Protein AF-A0A9D8EGR6-F1 (afdb_monomer)

Radius of gyration: 22.24 Å; Cα contacts (8 Å, |Δi|>4): 364; chains: 1; bounding box: 47×48×53 Å

Sequence (262 aa):
MNNLQNSYYIACINSAIDYIEGNISQPLKLESIARAAGLSPFHFHRIFSSFMNESLNNFVRRVRIEKVAMMLFTNPGYSITKIAYMNGFSSSQALAKQFRLFFNTTPGQYRKSKIGNRYSKNRSGVCIISSKKKKPFISDKKFMQKFGFEVADTIGQDYELLALSFDGTKPAFGKNVKKLQIESQDLTICYSVQCPYIPDCIEQISNYCKACGIPLQLIKINSCEEAKKLPCIFNNWAVFDKGKFVTHHLLNEGYLKKTLGL

Mean predicted aligned error: 9.57 Å

pLDDT: mean 88.26, std 9.27, range [46.0, 97.75]

Structure (mmCIF, N/CA/C/O backbone):
data_AF-A0A9D8EGR6-F1
#
_entry.id   AF-A0A9D8EGR6-F1
#
loop_
_atom_site.group_PDB
_atom_site.id
_atom_site.type_symbol
_atom_site.label_atom_id
_atom_site.label_alt_id
_atom_site.label_comp_id
_atom_site.label_asym_id
_atom_site.label_entity_id
_atom_site.label_seq_id
_atom_site.pdbx_PDB_ins_code
_atom_site.Cartn_x
_atom_site.Cartn_y
_atom_site.Cartn_z
_atom_site.occupancy
_atom_site.B_iso_or_equiv
_atom_site.auth_seq_id
_atom_site.auth_comp_id
_atom_site.auth_asym_id
_atom_site.auth_atom_id
_atom_site.pdbx_PDB_model_num
ATOM 1 N N . MET A 1 1 ? 11.259 20.672 12.277 1.00 50.69 1 MET A N 1
ATOM 2 C CA . MET A 1 1 ? 10.534 21.445 11.241 1.00 50.69 1 MET A CA 1
ATOM 3 C C . MET A 1 1 ? 9.129 21.701 11.758 1.00 50.69 1 MET A C 1
ATOM 5 O O . MET A 1 1 ? 8.516 20.748 12.220 1.00 50.69 1 MET A O 1
ATOM 9 N N . ASN A 1 2 ? 8.641 22.946 11.736 1.00 46.00 2 ASN A N 1
ATOM 10 C CA . ASN A 1 2 ? 7.273 23.267 12.176 1.00 46.00 2 ASN A CA 1
ATOM 11 C C . ASN A 1 2 ? 6.226 22.706 11.192 1.00 46.00 2 ASN A C 1
ATOM 13 O O . ASN A 1 2 ? 6.532 22.521 10.013 1.00 46.00 2 ASN A O 1
ATOM 17 N N . ASN A 1 3 ? 4.994 22.464 11.660 1.00 54.75 3 ASN A N 1
ATOM 18 C CA . ASN A 1 3 ? 3.934 21.775 10.898 1.00 54.75 3 ASN A CA 1
ATOM 19 C C . ASN A 1 3 ? 3.633 22.406 9.522 1.00 54.75 3 ASN A C 1
ATOM 21 O O . ASN A 1 3 ? 3.512 21.679 8.540 1.00 54.75 3 ASN A O 1
ATOM 25 N N . LEU A 1 4 ? 3.612 23.740 9.423 1.00 50.28 4 LEU A N 1
ATOM 26 C CA . LEU A 1 4 ? 3.407 24.479 8.162 1.00 50.28 4 LEU A CA 1
ATOM 27 C C . LEU A 1 4 ? 4.549 24.293 7.153 1.00 50.28 4 LEU A C 1
ATOM 29 O O . LEU A 1 4 ? 4.339 24.218 5.947 1.00 50.28 4 LEU A O 1
ATOM 33 N N . GLN A 1 5 ? 5.784 24.203 7.646 1.00 62.03 5 GLN A N 1
ATOM 34 C CA . GLN A 1 5 ? 6.945 23.977 6.791 1.00 62.03 5 GLN A CA 1
ATOM 35 C C . GLN A 1 5 ? 6.965 22.532 6.273 1.00 62.03 5 GLN A C 1
ATOM 37 O O . GLN A 1 5 ? 7.423 22.276 5.163 1.00 62.03 5 GLN A O 1
ATOM 42 N N . ASN A 1 6 ? 6.436 21.595 7.065 1.00 73.56 6 ASN A N 1
ATOM 43 C CA . ASN A 1 6 ? 6.301 20.198 6.676 1.00 73.56 6 ASN A CA 1
ATOM 44 C C . ASN A 1 6 ? 5.208 20.013 5.606 1.00 73.56 6 ASN A C 1
ATOM 46 O O . ASN A 1 6 ? 5.452 19.344 4.606 1.00 73.56 6 ASN A O 1
ATOM 50 N N . SER A 1 7 ? 4.048 20.670 5.743 1.00 77.75 7 SER A N 1
ATOM 51 C CA . SER A 1 7 ? 2.961 20.576 4.752 1.00 77.75 7 SER A CA 1
ATOM 52 C C . SER A 1 7 ? 3.348 21.137 3.377 1.00 77.75 7 SER A C 1
ATOM 54 O O . SER A 1 7 ? 3.051 20.507 2.362 1.00 77.75 7 SER A O 1
ATOM 56 N N . TYR A 1 8 ? 4.081 22.257 3.327 1.00 86.38 8 TYR A N 1
ATOM 57 C CA . TYR A 1 8 ? 4.604 22.809 2.071 1.00 86.38 8 TYR A CA 1
ATOM 58 C C . TYR A 1 8 ? 5.537 21.825 1.353 1.00 86.38 8 TYR A C 1
ATOM 60 O O . TYR A 1 8 ? 5.356 21.546 0.168 1.00 86.38 8 TYR A O 1
ATOM 68 N N . TYR A 1 9 ? 6.513 21.251 2.066 1.00 87.94 9 TYR A N 1
ATOM 69 C CA . TYR A 1 9 ? 7.440 20.307 1.444 1.00 87.94 9 TYR A CA 1
ATOM 70 C C . TYR A 1 9 ? 6.760 19.005 1.024 1.00 87.94 9 TYR A C 1
ATOM 72 O O . TYR A 1 9 ? 7.105 18.481 -0.031 1.00 87.94 9 TYR A O 1
ATOM 80 N N . ILE A 1 10 ? 5.761 18.523 1.769 1.00 85.44 10 ILE A N 1
ATOM 81 C CA . ILE A 1 10 ? 4.933 17.388 1.336 1.00 85.44 10 ILE A CA 1
ATOM 82 C C . ILE A 1 10 ? 4.271 17.697 -0.013 1.00 85.44 10 ILE A C 1
ATOM 84 O O . ILE A 1 10 ? 4.352 16.876 -0.924 1.00 85.44 10 ILE A O 1
ATOM 88 N N . ALA A 1 11 ? 3.681 18.885 -0.179 1.00 86.00 11 ALA A N 1
ATOM 89 C CA . ALA A 1 11 ? 3.073 19.282 -1.448 1.00 86.00 11 ALA A CA 1
ATOM 90 C C . ALA A 1 11 ? 4.102 19.339 -2.592 1.00 86.00 11 ALA A C 1
ATOM 92 O O . ALA A 1 11 ? 3.864 18.767 -3.653 1.00 86.00 11 ALA A O 1
ATOM 93 N N . CYS A 1 12 ? 5.274 19.944 -2.367 1.00 90.62 12 CYS A N 1
ATOM 94 C CA . CYS A 1 12 ? 6.358 19.974 -3.356 1.00 90.62 12 CYS A CA 1
ATOM 95 C C . CYS A 1 12 ? 6.821 18.568 -3.769 1.00 90.62 12 CYS A C 1
ATOM 97 O O . CYS A 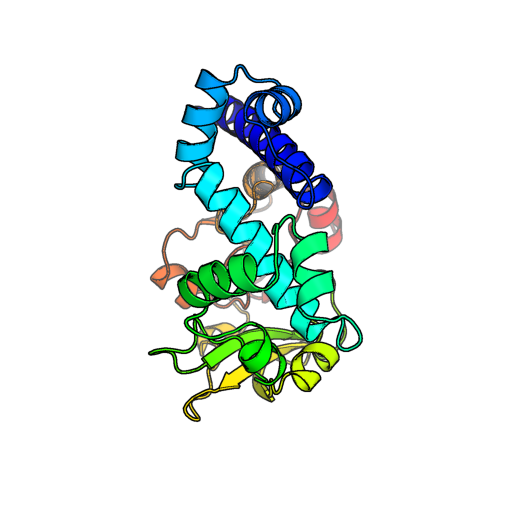1 12 ? 7.060 18.311 -4.950 1.00 90.62 12 CYS A O 1
ATOM 99 N N . ILE A 1 13 ? 6.963 17.656 -2.802 1.00 91.38 13 ILE A N 1
ATOM 100 C CA . ILE A 1 13 ? 7.366 16.269 -3.055 1.00 91.38 13 ILE A CA 1
ATOM 101 C C . ILE A 1 13 ? 6.284 15.519 -3.832 1.00 91.38 13 ILE A C 1
ATOM 103 O O . ILE A 1 13 ? 6.620 14.826 -4.790 1.00 91.38 13 ILE A O 1
ATOM 107 N N . ASN A 1 14 ? 5.007 15.701 -3.493 1.00 88.06 14 ASN A N 1
ATOM 108 C CA . ASN A 1 14 ? 3.904 15.094 -4.237 1.00 88.06 14 ASN A CA 1
ATOM 109 C C . ASN A 1 14 ? 3.891 15.564 -5.698 1.00 88.06 14 ASN A C 1
ATOM 111 O O . ASN A 1 14 ? 3.879 14.725 -6.592 1.00 88.06 14 ASN A O 1
ATOM 115 N N . SER A 1 15 ? 4.048 16.868 -5.959 1.00 91.50 15 SER A N 1
ATOM 116 C CA . SER A 1 15 ? 4.149 17.390 -7.331 1.00 91.50 15 SER A CA 1
ATOM 117 C C . SER A 1 15 ? 5.325 16.792 -8.113 1.00 91.50 15 SER A C 1
ATOM 119 O O . SER A 1 15 ? 5.221 16.527 -9.313 1.00 91.50 15 SER A O 1
ATOM 121 N N . ALA A 1 16 ? 6.459 16.550 -7.446 1.00 94.75 16 ALA A N 1
ATOM 122 C CA . ALA A 1 16 ? 7.596 15.870 -8.061 1.00 94.75 16 ALA A CA 1
ATOM 123 C C . ALA A 1 16 ? 7.279 14.407 -8.404 1.00 94.75 16 ALA A C 1
ATOM 125 O O . ALA A 1 16 ? 7.645 13.942 -9.485 1.00 94.75 16 ALA A O 1
ATOM 126 N N . ILE A 1 17 ? 6.615 13.686 -7.496 1.00 92.50 17 ILE A N 1
ATOM 127 C CA . ILE A 1 17 ? 6.198 12.293 -7.698 1.00 92.50 17 ILE A CA 1
ATOM 128 C C . ILE A 1 17 ? 5.211 12.206 -8.864 1.00 92.50 17 ILE A C 1
ATOM 130 O O . ILE A 1 17 ? 5.449 11.420 -9.780 1.00 92.50 17 ILE A O 1
ATOM 134 N N . ASP A 1 18 ? 4.192 13.065 -8.897 1.00 92.75 18 ASP A N 1
ATOM 135 C CA . ASP A 1 18 ? 3.203 13.120 -9.978 1.00 92.75 18 ASP A CA 1
ATOM 136 C C . ASP A 1 18 ? 3.878 13.345 -11.338 1.00 92.75 18 ASP A C 1
ATOM 138 O O . ASP A 1 18 ? 3.604 12.645 -12.320 1.00 92.75 18 ASP A O 1
ATOM 142 N N . TYR A 1 19 ? 4.839 14.274 -11.392 1.00 95.50 19 TYR A N 1
ATOM 143 C CA . TYR A 1 19 ? 5.623 14.516 -12.598 1.00 95.50 19 TYR A CA 1
ATOM 144 C C . TYR A 1 19 ? 6.430 13.280 -13.019 1.00 95.50 19 TYR A C 1
ATOM 146 O O . TYR A 1 19 ? 6.437 12.918 -14.198 1.00 95.50 19 TYR A O 1
ATOM 154 N N . ILE A 1 20 ? 7.106 12.613 -12.078 1.00 95.06 20 ILE A N 1
ATOM 155 C CA . ILE A 1 20 ? 7.885 11.396 -12.346 1.00 95.06 20 ILE A CA 1
ATOM 156 C C . ILE A 1 20 ? 6.982 10.281 -12.882 1.00 95.06 20 ILE A C 1
ATOM 158 O O . ILE A 1 20 ? 7.326 9.643 -13.878 1.00 95.06 20 ILE A O 1
ATOM 162 N N . GLU A 1 21 ? 5.836 10.039 -12.250 1.00 90.56 21 GLU A N 1
ATOM 163 C CA . GLU A 1 21 ? 4.922 8.961 -12.625 1.00 90.56 21 GLU A CA 1
ATOM 164 C C . GLU A 1 21 ? 4.272 9.189 -13.992 1.00 90.56 21 GLU A C 1
ATOM 166 O O . GLU A 1 21 ? 4.153 8.235 -14.777 1.00 90.56 21 GLU A O 1
ATOM 171 N N . GLY A 1 22 ? 3.917 10.443 -14.294 1.00 92.88 22 GLY A N 1
ATOM 172 C CA . GLY A 1 22 ? 3.380 10.867 -15.587 1.00 92.88 22 GLY A CA 1
ATOM 173 C C . GLY A 1 22 ? 4.403 10.814 -16.726 1.00 92.88 22 GLY A C 1
ATOM 174 O O . GLY A 1 22 ? 4.029 10.607 -17.877 1.00 92.88 22 GLY A O 1
ATOM 175 N N . ASN A 1 23 ? 5.700 10.923 -16.416 1.00 95.19 23 ASN A N 1
ATOM 176 C CA . ASN A 1 23 ? 6.790 10.961 -17.402 1.00 95.19 23 ASN A CA 1
ATOM 177 C C . ASN A 1 23 ? 7.735 9.749 -17.311 1.00 95.19 23 ASN A C 1
ATOM 179 O O . ASN A 1 23 ? 8.855 9.777 -17.822 1.00 95.19 23 ASN A O 1
ATOM 183 N N . ILE A 1 24 ? 7.295 8.659 -16.676 1.00 92.81 24 ILE A N 1
ATOM 184 C CA . ILE A 1 24 ? 8.161 7.537 -16.280 1.00 92.81 24 ILE A CA 1
ATOM 185 C C . ILE A 1 24 ? 8.878 6.852 -17.456 1.00 92.81 24 ILE A C 1
ATOM 187 O O . ILE A 1 24 ? 9.975 6.306 -17.282 1.00 92.81 24 ILE A O 1
ATOM 191 N N . SER A 1 25 ? 8.273 6.891 -18.649 1.00 93.44 25 SER A N 1
ATOM 192 C CA . SER A 1 25 ? 8.808 6.302 -19.880 1.00 93.44 25 SER A CA 1
ATOM 193 C C . SER A 1 25 ? 9.911 7.140 -20.527 1.00 93.44 25 SER A C 1
ATOM 195 O O . SER A 1 25 ? 10.624 6.637 -21.391 1.00 93.44 25 SER A O 1
ATOM 197 N N . GLN A 1 26 ? 10.053 8.405 -20.131 1.00 93.44 26 GLN A N 1
ATOM 198 C CA . GLN A 1 26 ? 10.967 9.364 -20.742 1.00 93.44 26 GLN A CA 1
ATOM 199 C C . GLN A 1 26 ? 12.233 9.555 -19.893 1.00 93.44 26 GLN A C 1
ATOM 201 O O . GLN A 1 26 ? 12.255 9.213 -18.706 1.00 93.44 26 GLN A O 1
ATOM 206 N N . PRO A 1 27 ? 13.325 10.092 -20.465 1.00 92.00 27 PRO A N 1
ATOM 207 C CA . PRO A 1 27 ? 14.462 10.562 -19.682 1.00 92.00 27 PRO A CA 1
ATOM 208 C C . PRO A 1 27 ? 14.031 11.651 -18.688 1.00 92.00 27 PRO A C 1
ATOM 210 O O . PRO A 1 27 ? 13.516 12.697 -19.076 1.00 92.00 27 PRO A O 1
ATOM 213 N N . LEU A 1 28 ? 14.263 11.407 -17.399 1.00 93.50 28 LEU A N 1
ATOM 214 C CA . LEU A 1 28 ? 13.879 12.298 -16.308 1.00 93.50 28 LEU A CA 1
ATOM 215 C C . LEU A 1 28 ? 15.101 13.095 -15.834 1.00 93.50 28 LEU A C 1
ATOM 217 O O . LEU A 1 28 ? 16.011 12.533 -15.227 1.00 93.50 28 LEU A O 1
ATOM 221 N N . LYS A 1 29 ? 15.129 14.398 -16.135 1.00 94.81 29 LYS A N 1
ATOM 222 C CA . LYS A 1 29 ? 16.194 15.321 -15.708 1.00 94.81 29 LYS A CA 1
ATOM 223 C C . LYS A 1 29 ? 15.855 15.964 -14.361 1.00 94.81 29 LYS A C 1
ATOM 225 O O . LYS A 1 29 ? 14.690 16.276 -14.109 1.00 94.81 29 LYS A O 1
ATOM 230 N N . LEU A 1 30 ? 16.869 16.199 -13.524 1.00 94.81 30 LEU A N 1
ATOM 231 C CA . LEU A 1 30 ? 16.705 16.790 -12.190 1.00 94.81 30 LEU A CA 1
ATOM 232 C C . LEU A 1 30 ? 16.018 18.159 -12.261 1.00 94.81 30 LEU A C 1
ATOM 234 O O . LEU A 1 30 ? 15.140 18.448 -11.455 1.00 94.81 30 LEU A O 1
ATOM 238 N N . GLU A 1 31 ? 16.381 18.976 -13.246 1.00 96.50 31 GLU A N 1
ATOM 239 C CA . GLU A 1 31 ? 15.871 20.334 -13.426 1.00 96.50 31 GLU A CA 1
ATOM 240 C C . GLU A 1 31 ? 14.370 20.341 -13.711 1.00 96.50 31 GLU A C 1
ATOM 242 O O . GLU A 1 31 ? 13.643 21.175 -13.175 1.00 96.50 31 GLU A O 1
ATOM 247 N N . SER A 1 32 ? 13.891 19.396 -14.525 1.00 96.25 32 SER A N 1
ATOM 248 C CA . SER A 1 32 ? 12.468 19.282 -14.850 1.00 96.25 32 SER A CA 1
ATOM 249 C C . SER A 1 32 ? 11.646 18.860 -13.634 1.00 96.25 32 SER A C 1
ATOM 251 O O . SER A 1 32 ? 10.582 19.422 -13.390 1.00 96.25 32 SER A O 1
ATOM 253 N N . ILE A 1 33 ? 12.160 17.912 -12.845 1.00 96.94 33 ILE A N 1
ATOM 254 C CA . ILE A 1 33 ? 11.480 17.434 -11.635 1.00 96.94 33 ILE A CA 1
ATOM 255 C C . ILE A 1 33 ? 11.468 18.532 -10.564 1.00 96.94 33 ILE A C 1
ATOM 257 O O . ILE A 1 33 ? 10.430 18.806 -9.971 1.00 96.94 33 ILE A O 1
ATOM 261 N N . ALA A 1 34 ? 12.600 19.205 -10.349 1.00 97.12 34 ALA A N 1
ATOM 262 C CA . ALA A 1 34 ? 12.700 20.301 -9.390 1.00 97.12 34 ALA A CA 1
ATOM 263 C C . ALA A 1 34 ? 11.767 21.465 -9.763 1.00 97.12 34 ALA A C 1
ATOM 265 O O . ALA A 1 34 ? 11.087 22.014 -8.897 1.00 97.12 34 ALA A O 1
ATOM 266 N N . ARG A 1 35 ? 11.657 21.781 -11.061 1.00 97.19 35 ARG A N 1
ATOM 267 C CA . ARG A 1 35 ? 10.701 22.772 -11.569 1.00 97.19 35 ARG A CA 1
ATOM 268 C C . ARG A 1 35 ? 9.255 22.372 -11.284 1.00 97.19 35 ARG A C 1
ATOM 270 O O . ARG A 1 35 ? 8.495 23.220 -10.835 1.00 97.19 35 ARG A O 1
ATOM 277 N N . ALA A 1 36 ? 8.887 21.108 -11.500 1.00 95.44 36 ALA A N 1
ATOM 278 C CA . ALA A 1 36 ? 7.553 20.608 -11.158 1.00 95.44 36 ALA A CA 1
ATOM 279 C C . ALA A 1 36 ? 7.265 20.698 -9.646 1.00 95.44 36 ALA A C 1
ATOM 281 O O . ALA A 1 36 ? 6.138 20.971 -9.247 1.00 95.44 36 ALA A O 1
ATOM 282 N N . ALA A 1 37 ? 8.295 20.540 -8.811 1.00 94.25 37 ALA A N 1
ATOM 283 C CA . ALA A 1 37 ? 8.213 20.714 -7.361 1.00 94.25 37 ALA A CA 1
ATOM 284 C C . ALA A 1 37 ? 8.179 22.187 -6.902 1.00 94.25 37 ALA A C 1
ATOM 286 O O . ALA A 1 37 ? 7.973 22.445 -5.718 1.00 94.25 37 ALA A O 1
ATOM 287 N N . GLY A 1 38 ? 8.434 23.150 -7.797 1.00 95.75 38 GLY A N 1
ATOM 288 C CA . GLY A 1 38 ? 8.574 24.569 -7.454 1.00 95.75 38 GLY A CA 1
ATOM 289 C C . GLY A 1 38 ? 9.853 24.906 -6.676 1.00 95.75 38 GLY A C 1
ATOM 290 O O . GLY A 1 38 ? 9.883 25.902 -5.958 1.00 95.75 38 GLY A O 1
ATOM 291 N N . LEU A 1 39 ? 10.905 24.086 -6.786 1.00 95.12 39 LEU A N 1
ATOM 292 C CA . LEU A 1 39 ? 12.149 24.221 -6.019 1.00 95.12 39 LEU A CA 1
ATOM 293 C C . LEU A 1 39 ? 13.376 24.333 -6.936 1.00 95.12 39 LEU A C 1
ATOM 295 O O . LEU A 1 39 ? 13.387 23.855 -8.070 1.00 95.12 39 LEU A O 1
ATOM 299 N N . SER A 1 40 ? 14.461 24.925 -6.426 1.00 97.44 40 SER A N 1
ATOM 300 C CA . SER A 1 40 ? 15.754 24.874 -7.118 1.00 97.44 40 SER A CA 1
ATOM 301 C C . SER A 1 40 ? 16.314 23.438 -7.121 1.00 97.44 40 SER A C 1
ATOM 303 O O . SER A 1 40 ? 16.069 22.695 -6.165 1.00 97.44 40 SER A O 1
ATOM 305 N N . PRO A 1 41 ? 17.100 23.023 -8.136 1.00 96.56 41 PRO A N 1
ATOM 306 C CA . PRO A 1 41 ? 17.602 21.647 -8.246 1.00 96.56 41 PRO A CA 1
ATOM 307 C C . PRO A 1 41 ? 18.350 21.143 -7.004 1.00 96.56 41 PRO A C 1
ATOM 309 O O . PRO A 1 41 ? 18.091 20.038 -6.526 1.00 96.56 41 PRO A O 1
ATOM 312 N N . PHE A 1 42 ? 19.237 21.970 -6.442 1.00 94.75 42 PHE A N 1
ATOM 313 C CA . PHE A 1 42 ? 20.015 21.624 -5.249 1.00 94.75 42 PHE A CA 1
ATOM 314 C C . PHE A 1 42 ? 19.138 21.478 -4.003 1.00 94.75 42 PHE A C 1
ATOM 316 O O . PHE A 1 42 ? 19.292 20.519 -3.242 1.00 94.75 42 PHE A O 1
ATOM 323 N N . HIS A 1 43 ? 18.198 22.407 -3.797 1.00 94.50 43 HIS A N 1
ATOM 324 C CA . HIS A 1 43 ? 17.299 22.348 -2.645 1.00 94.50 43 HIS A CA 1
ATOM 325 C C . HIS A 1 43 ? 16.342 21.164 -2.757 1.00 94.50 43 HIS A C 1
ATOM 327 O O . HIS A 1 43 ? 16.199 20.409 -1.798 1.00 94.50 43 HIS A O 1
ATOM 333 N N . PHE A 1 44 ? 15.774 20.938 -3.944 1.00 96.44 44 PHE A N 1
ATOM 334 C CA . PHE A 1 44 ? 14.939 19.776 -4.229 1.00 96.44 44 PHE A CA 1
ATOM 335 C C . PHE A 1 44 ? 15.671 18.468 -3.926 1.00 96.44 44 PHE A C 1
ATOM 337 O O . PHE A 1 44 ? 15.142 17.642 -3.193 1.00 96.44 44 PHE A O 1
ATOM 344 N N . HIS A 1 45 ? 16.900 18.291 -4.418 1.00 92.94 45 HIS A N 1
ATOM 345 C CA . HIS A 1 45 ? 17.662 17.061 -4.194 1.00 92.94 45 HIS A CA 1
ATOM 346 C C . HIS A 1 45 ? 17.840 16.742 -2.698 1.00 92.94 45 HIS A C 1
ATOM 348 O O . HIS A 1 45 ? 17.671 15.593 -2.275 1.00 92.94 45 HIS A O 1
ATOM 354 N N . ARG A 1 46 ? 18.151 17.764 -1.888 1.00 91.25 46 ARG A N 1
ATOM 355 C CA . ARG A 1 46 ? 18.311 17.628 -0.433 1.00 91.25 46 ARG A CA 1
ATOM 356 C C . ARG A 1 46 ? 16.992 17.275 0.253 1.00 91.25 46 ARG A C 1
ATOM 358 O O . ARG A 1 46 ? 16.957 16.331 1.038 1.00 91.25 46 ARG A O 1
ATOM 365 N N . ILE A 1 47 ? 15.923 18.014 -0.048 1.00 92.38 47 ILE A N 1
ATOM 366 C CA . ILE A 1 47 ? 14.604 17.787 0.555 1.00 92.38 47 ILE A CA 1
ATOM 367 C C . ILE A 1 47 ? 14.060 16.416 0.144 1.00 92.38 47 ILE A C 1
ATOM 369 O O . ILE A 1 47 ? 13.676 15.636 1.007 1.00 92.38 47 ILE A O 1
ATOM 373 N N . PHE A 1 48 ? 14.117 16.067 -1.140 1.00 92.44 48 PHE A N 1
ATOM 374 C CA . PHE A 1 48 ? 13.637 14.782 -1.643 1.00 92.44 48 PHE A CA 1
ATOM 375 C C . PHE A 1 48 ? 14.329 13.605 -0.960 1.00 92.44 48 PHE A C 1
ATOM 377 O O . PHE A 1 48 ? 13.655 12.706 -0.470 1.00 92.44 48 PHE A O 1
ATOM 384 N N . SER A 1 49 ? 15.661 13.632 -0.857 1.00 90.75 49 SER A N 1
ATOM 385 C CA . SER A 1 49 ? 16.404 12.537 -0.222 1.00 90.75 49 SER A CA 1
ATOM 386 C C . SER A 1 49 ? 16.082 12.406 1.270 1.00 90.75 49 SER A C 1
ATOM 388 O O . SER A 1 49 ? 15.990 11.294 1.782 1.00 90.75 49 SER A O 1
ATOM 390 N N . SER A 1 50 ? 15.860 13.533 1.954 1.00 86.69 50 SER A N 1
ATOM 391 C CA . SER A 1 50 ? 15.442 13.567 3.359 1.00 86.69 50 SER A CA 1
ATOM 392 C C . SER A 1 50 ? 14.036 12.992 3.566 1.00 86.69 50 SER A C 1
ATOM 394 O O . SER A 1 50 ? 13.812 12.286 4.542 1.00 86.69 50 SER A O 1
ATOM 396 N N . PHE A 1 51 ? 13.090 13.302 2.675 1.00 84.38 51 PHE A N 1
ATOM 397 C CA . PHE A 1 51 ? 11.703 12.829 2.764 1.00 84.38 51 PHE A CA 1
ATOM 398 C C . PHE A 1 51 ? 11.546 11.368 2.334 1.00 84.38 51 PHE A C 1
ATOM 400 O O . PHE A 1 51 ? 10.839 10.607 2.987 1.00 84.38 51 PHE A O 1
ATOM 407 N N . MET A 1 52 ? 12.211 10.966 1.250 1.00 84.69 52 MET A N 1
ATOM 408 C CA . MET A 1 52 ? 12.062 9.627 0.672 1.00 84.69 52 MET A CA 1
ATOM 409 C C . MET A 1 52 ? 13.015 8.597 1.274 1.00 84.69 52 MET A C 1
ATOM 411 O O . MET A 1 52 ? 12.861 7.403 1.024 1.00 84.69 52 MET A O 1
ATOM 415 N N . ASN A 1 53 ? 14.008 9.047 2.047 1.00 87.50 53 ASN A N 1
ATOM 416 C CA . ASN A 1 53 ? 15.091 8.217 2.569 1.00 87.50 53 ASN A CA 1
ATOM 417 C C . ASN A 1 53 ? 15.821 7.412 1.466 1.00 87.50 53 ASN A C 1
ATOM 419 O O . ASN A 1 53 ? 16.366 6.334 1.698 1.00 87.50 53 ASN A O 1
ATOM 423 N N . GLU A 1 54 ? 15.815 7.933 0.237 1.00 90.69 54 GLU A N 1
ATOM 424 C CA . GLU A 1 54 ? 16.536 7.405 -0.917 1.00 90.69 54 GLU A CA 1
ATOM 425 C C . GLU A 1 54 ? 16.838 8.528 -1.918 1.00 90.69 54 GLU A C 1
ATOM 427 O O . GLU A 1 54 ? 16.166 9.558 -1.947 1.00 90.69 54 GLU A O 1
ATOM 432 N N . SER A 1 55 ? 17.849 8.334 -2.770 1.00 93.75 55 SER A N 1
ATOM 433 C CA . SER A 1 55 ? 18.144 9.300 -3.831 1.00 93.75 55 SER A CA 1
ATOM 434 C C . SER A 1 55 ? 17.060 9.295 -4.911 1.00 93.75 55 SER A C 1
ATOM 436 O O . SER A 1 55 ? 16.466 8.258 -5.214 1.00 93.75 55 SER A O 1
ATOM 438 N N . LEU A 1 56 ? 16.876 10.434 -5.583 1.00 93.44 56 LEU A N 1
ATOM 439 C CA . LEU A 1 56 ? 15.934 10.578 -6.699 1.00 93.44 56 LEU A CA 1
ATOM 440 C C . LEU A 1 56 ? 16.123 9.505 -7.784 1.00 93.44 56 LEU A C 1
ATOM 442 O O . LEU A 1 56 ? 15.164 8.909 -8.268 1.00 93.44 56 LEU A O 1
ATOM 446 N N . ASN A 1 57 ? 17.375 9.209 -8.141 1.00 93.12 57 ASN A N 1
ATOM 447 C CA . ASN A 1 57 ? 17.690 8.197 -9.149 1.00 93.12 57 ASN A CA 1
ATOM 448 C C . ASN A 1 57 ? 17.325 6.775 -8.699 1.00 93.12 57 ASN A C 1
ATOM 450 O O . ASN A 1 57 ? 16.983 5.942 -9.543 1.00 93.12 57 ASN A O 1
ATOM 454 N N . ASN A 1 58 ? 17.434 6.473 -7.401 1.00 92.50 58 ASN A N 1
ATOM 455 C CA . ASN A 1 58 ? 16.997 5.192 -6.846 1.00 92.50 58 ASN A CA 1
ATOM 456 C C . ASN A 1 58 ? 15.468 5.105 -6.837 1.00 92.50 58 ASN A C 1
ATOM 458 O O . ASN A 1 58 ? 14.939 4.108 -7.328 1.00 92.50 58 ASN A O 1
ATOM 462 N N . PHE A 1 59 ? 14.786 6.178 -6.423 1.00 93.25 59 PHE A N 1
ATOM 463 C CA . PHE A 1 59 ? 13.327 6.282 -6.454 1.00 93.25 59 PHE A CA 1
ATOM 464 C C . PHE A 1 59 ? 12.773 6.032 -7.864 1.00 93.25 59 PHE A C 1
ATOM 466 O O . PHE A 1 59 ? 11.965 5.129 -8.064 1.00 93.25 59 PHE A O 1
ATOM 473 N N . VAL A 1 60 ? 13.272 6.750 -8.879 1.00 94.69 60 VAL A N 1
ATOM 474 C CA . VAL A 1 60 ? 12.832 6.581 -10.278 1.00 94.69 60 VAL A CA 1
ATOM 475 C C . VAL A 1 60 ? 13.059 5.149 -10.770 1.00 94.69 60 VAL A C 1
ATOM 477 O O . VAL A 1 60 ? 12.183 4.559 -11.407 1.00 94.69 60 VAL A O 1
ATOM 480 N N . ARG A 1 61 ? 14.224 4.556 -10.469 1.00 93.50 61 ARG A N 1
ATOM 481 C CA . ARG A 1 61 ? 14.515 3.156 -10.824 1.00 93.50 61 ARG A CA 1
ATOM 482 C C . ARG A 1 61 ? 13.549 2.187 -10.147 1.00 93.50 61 ARG A C 1
ATOM 484 O O . ARG A 1 61 ? 13.078 1.261 -10.806 1.00 93.50 61 ARG A O 1
ATOM 491 N N . ARG A 1 62 ? 13.247 2.404 -8.867 1.00 93.06 62 ARG A N 1
ATOM 492 C CA . ARG A 1 62 ? 12.309 1.590 -8.094 1.00 93.06 62 ARG A CA 1
ATOM 493 C C . ARG A 1 62 ? 10.897 1.673 -8.674 1.00 93.06 62 ARG A C 1
ATOM 495 O O . ARG A 1 62 ? 10.352 0.629 -9.024 1.00 93.06 62 ARG A O 1
ATOM 502 N N . VAL A 1 63 ? 10.372 2.879 -8.898 1.00 91.56 63 VAL A N 1
ATOM 503 C CA . VAL A 1 63 ? 9.039 3.102 -9.492 1.00 91.56 63 VAL A CA 1
ATOM 504 C C . VAL A 1 63 ? 8.923 2.443 -10.869 1.00 91.56 63 VAL A C 1
ATOM 506 O O . VAL A 1 63 ? 7.955 1.731 -11.133 1.00 91.56 63 VAL A O 1
ATOM 509 N N . ARG A 1 64 ? 9.933 2.591 -11.742 1.00 95.62 64 ARG A N 1
ATOM 510 C CA . ARG A 1 64 ? 9.964 1.906 -13.051 1.00 95.62 64 ARG A CA 1
ATOM 511 C C . ARG A 1 64 ? 9.834 0.394 -12.913 1.00 95.62 64 ARG A C 1
ATOM 513 O O . ARG A 1 64 ? 9.074 -0.233 -13.645 1.00 95.62 64 ARG A O 1
ATOM 520 N N . ILE A 1 65 ? 10.585 -0.204 -11.994 1.00 94.12 65 ILE A N 1
ATOM 521 C CA . ILE A 1 65 ? 10.600 -1.654 -11.800 1.00 94.12 65 ILE A CA 1
ATOM 522 C C . ILE A 1 65 ? 9.299 -2.166 -11.165 1.00 94.12 65 ILE A C 1
ATOM 524 O O . ILE A 1 65 ? 8.784 -3.197 -11.601 1.00 94.12 65 ILE A O 1
ATOM 528 N N . GLU A 1 66 ? 8.737 -1.444 -10.197 1.00 90.75 66 GLU A N 1
ATOM 529 C CA . GLU A 1 66 ? 7.430 -1.749 -9.598 1.00 90.75 66 GLU A CA 1
ATOM 530 C C . GLU A 1 66 ? 6.310 -1.689 -10.651 1.00 90.75 66 GLU A C 1
ATOM 532 O O . GLU A 1 66 ? 5.496 -2.610 -10.753 1.00 90.75 66 GLU A O 1
ATOM 537 N N . LYS A 1 67 ? 6.323 -0.670 -11.519 1.00 92.44 67 LYS A N 1
ATOM 538 C CA . LYS A 1 67 ? 5.352 -0.518 -12.613 1.00 92.44 67 LYS A CA 1
ATOM 539 C C . LYS A 1 67 ? 5.492 -1.625 -13.661 1.00 92.44 67 LYS A C 1
ATOM 541 O O . LYS A 1 67 ? 4.486 -2.183 -14.099 1.00 92.44 67 LYS A O 1
ATOM 546 N N . VAL A 1 68 ? 6.720 -2.039 -13.993 1.00 94.88 68 VAL A N 1
ATOM 547 C CA . VAL A 1 68 ? 6.955 -3.228 -14.831 1.00 94.88 68 VAL A CA 1
ATOM 548 C C . VAL A 1 68 ? 6.364 -4.481 -14.189 1.00 94.88 68 VAL A C 1
ATOM 550 O O . VAL A 1 68 ? 5.666 -5.225 -14.874 1.00 94.88 68 VAL A O 1
ATOM 553 N N . ALA A 1 69 ? 6.610 -4.719 -12.899 1.00 90.62 69 ALA A N 1
ATOM 554 C CA . ALA A 1 69 ? 6.058 -5.874 -12.192 1.00 90.62 69 ALA A CA 1
ATOM 555 C C . ALA A 1 69 ? 4.524 -5.906 -12.269 1.00 90.62 69 ALA A C 1
ATOM 557 O O . ALA A 1 69 ? 3.950 -6.937 -12.618 1.00 90.62 69 ALA A O 1
ATOM 558 N N . MET A 1 70 ? 3.873 -4.761 -12.053 1.00 88.06 70 MET A N 1
ATOM 559 C CA . MET A 1 70 ? 2.423 -4.622 -12.199 1.00 88.06 70 MET A CA 1
ATOM 560 C C . MET A 1 70 ? 1.954 -4.907 -13.634 1.00 88.06 70 MET A C 1
ATOM 562 O O . MET A 1 70 ? 0.996 -5.656 -13.846 1.00 88.06 70 MET A O 1
ATOM 566 N N . MET A 1 71 ? 2.642 -4.363 -14.643 1.00 92.25 71 MET A N 1
ATOM 567 C CA . MET A 1 71 ? 2.304 -4.578 -16.055 1.00 92.25 71 MET A CA 1
ATOM 568 C C . MET A 1 71 ? 2.469 -6.034 -16.498 1.00 92.25 71 MET A C 1
ATOM 570 O O . MET A 1 71 ? 1.684 -6.499 -17.321 1.00 92.25 71 MET A O 1
ATOM 574 N N . LEU A 1 72 ? 3.441 -6.770 -15.949 1.00 91.12 72 LEU A N 1
ATOM 575 C CA . LEU A 1 72 ? 3.628 -8.192 -16.254 1.00 91.12 72 LEU A CA 1
ATOM 576 C C . LEU A 1 72 ? 2.405 -9.037 -15.869 1.00 91.12 72 LEU A C 1
ATOM 578 O O . LEU A 1 72 ? 2.112 -9.997 -16.578 1.00 91.12 72 LEU A O 1
ATOM 582 N N . PHE A 1 73 ? 1.686 -8.671 -14.803 1.00 83.06 73 PHE A N 1
ATOM 583 C CA . PHE A 1 73 ? 0.468 -9.363 -14.364 1.00 83.06 73 PHE A CA 1
ATOM 584 C C . PHE A 1 73 ? -0.794 -8.873 -15.066 1.00 83.06 73 PHE A C 1
ATOM 586 O O . PHE A 1 73 ? -1.667 -9.661 -15.418 1.00 83.06 73 PHE A O 1
ATOM 593 N N . THR A 1 74 ? -0.904 -7.561 -15.248 1.00 82.31 74 THR A N 1
ATOM 594 C CA . THR A 1 74 ? -2.135 -6.925 -15.738 1.00 82.31 74 THR A CA 1
ATOM 595 C C . THR A 1 74 ? -2.250 -6.905 -17.258 1.00 82.31 74 THR A C 1
ATOM 597 O O . THR A 1 74 ? -3.351 -6.752 -17.776 1.00 82.31 74 THR A O 1
ATOM 600 N N . ASN A 1 75 ? -1.140 -7.079 -17.985 1.00 88.88 75 ASN A N 1
ATOM 601 C CA . ASN A 1 75 ? -1.091 -6.985 -19.446 1.00 88.88 75 ASN A CA 1
ATOM 602 C C . ASN A 1 75 ? -0.423 -8.232 -20.062 1.00 88.88 75 ASN A C 1
ATOM 604 O O . ASN A 1 75 ? 0.667 -8.128 -20.636 1.00 88.88 75 ASN A O 1
ATOM 608 N N . PRO A 1 76 ? -1.049 -9.424 -19.981 1.00 84.88 76 PRO A N 1
ATOM 609 C CA . PRO A 1 76 ? -0.438 -10.676 -20.442 1.00 84.88 76 PRO A CA 1
ATOM 610 C C . PRO A 1 76 ? -0.093 -10.670 -21.941 1.00 84.88 76 PRO A C 1
ATOM 612 O O . PRO A 1 76 ? 0.871 -11.319 -22.347 1.00 84.88 76 PRO A O 1
ATOM 615 N N . GLY A 1 77 ? -0.823 -9.893 -22.751 1.00 91.19 77 GLY A N 1
ATOM 616 C CA . GLY A 1 77 ? -0.577 -9.744 -24.189 1.00 91.19 77 GLY A CA 1
ATOM 617 C C . GLY A 1 77 ? 0.625 -8.865 -24.557 1.00 91.19 77 GLY A C 1
ATOM 618 O O . GLY A 1 77 ? 1.033 -8.845 -25.715 1.00 91.19 77 GLY A O 1
ATOM 619 N N . TYR A 1 78 ? 1.223 -8.124 -23.617 1.00 96.56 78 TYR A N 1
ATOM 620 C CA . TYR A 1 78 ? 2.382 -7.283 -23.926 1.00 96.56 78 TYR A CA 1
ATOM 621 C C . TYR A 1 78 ? 3.686 -8.083 -23.850 1.00 96.56 78 TYR A C 1
ATOM 623 O O . TYR A 1 78 ? 3.965 -8.794 -22.879 1.00 96.56 78 TYR A O 1
ATOM 631 N N . SER A 1 79 ? 4.545 -7.936 -24.861 1.00 96.94 79 SER A N 1
ATOM 632 C CA . SER A 1 79 ? 5.895 -8.507 -24.824 1.00 96.94 79 SER A CA 1
ATOM 633 C C . SER A 1 79 ? 6.736 -7.848 -23.722 1.00 96.94 79 SER A C 1
ATOM 635 O O . SER A 1 79 ? 6.502 -6.699 -23.340 1.00 96.94 79 SER A O 1
ATOM 637 N N . ILE A 1 80 ? 7.735 -8.565 -23.194 1.00 96.50 80 ILE A N 1
ATOM 638 C CA . ILE A 1 80 ? 8.660 -8.009 -22.185 1.00 96.50 80 ILE A CA 1
ATOM 639 C C . ILE A 1 80 ? 9.371 -6.769 -22.745 1.00 96.50 80 ILE A C 1
ATOM 641 O O . ILE A 1 80 ? 9.541 -5.784 -22.034 1.00 96.50 80 ILE A O 1
ATOM 645 N N . THR A 1 81 ? 9.721 -6.794 -24.032 1.00 97.75 81 THR A N 1
ATOM 646 C CA . THR A 1 81 ? 10.330 -5.670 -24.751 1.00 97.75 81 THR A CA 1
ATOM 647 C C . THR A 1 81 ? 9.420 -4.444 -24.780 1.00 97.75 81 THR A C 1
ATOM 649 O O . THR A 1 81 ? 9.865 -3.354 -24.432 1.00 97.75 81 THR A O 1
ATOM 652 N N . LYS A 1 82 ? 8.129 -4.611 -25.105 1.00 97.56 82 LYS A N 1
ATOM 653 C CA . LYS A 1 82 ? 7.159 -3.505 -25.071 1.00 97.56 82 LYS A CA 1
ATOM 654 C C . LYS A 1 82 ? 7.048 -2.908 -23.667 1.00 97.56 82 LYS A C 1
ATOM 656 O O . LYS A 1 82 ? 7.111 -1.693 -23.513 1.00 97.56 82 LYS A O 1
ATOM 661 N N . ILE A 1 83 ? 6.944 -3.758 -22.643 1.00 97.12 83 ILE A N 1
ATOM 662 C CA . ILE A 1 83 ? 6.877 -3.315 -21.243 1.00 97.12 83 ILE A CA 1
ATOM 663 C C . ILE A 1 83 ? 8.152 -2.558 -20.836 1.00 97.12 83 ILE A C 1
ATOM 665 O O . ILE A 1 83 ? 8.056 -1.556 -20.132 1.00 97.12 83 ILE A O 1
ATOM 669 N N . ALA A 1 84 ? 9.331 -2.987 -21.295 1.00 97.19 84 ALA A N 1
ATOM 670 C CA . ALA A 1 84 ? 10.591 -2.291 -21.036 1.00 97.19 84 ALA A CA 1
ATOM 671 C C . ALA A 1 84 ? 10.558 -0.847 -21.569 1.00 97.19 84 ALA A C 1
ATOM 673 O O . ALA A 1 84 ? 10.796 0.091 -20.807 1.00 97.19 84 ALA A O 1
ATOM 674 N N . TYR A 1 85 ? 10.182 -0.659 -22.837 1.00 96.56 85 TYR A N 1
ATOM 675 C CA . TYR A 1 85 ? 10.115 0.670 -23.451 1.00 96.56 85 TYR A CA 1
ATOM 676 C C . TYR A 1 85 ? 9.056 1.570 -22.813 1.00 96.56 85 TYR A C 1
ATOM 678 O O . TYR A 1 85 ? 9.335 2.728 -22.511 1.00 96.56 85 TYR A O 1
ATOM 686 N N . MET A 1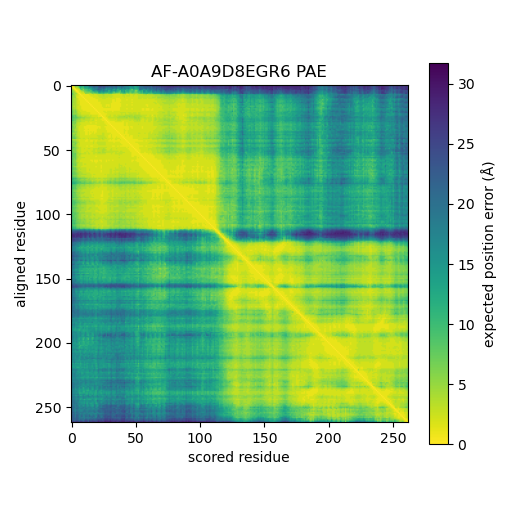 86 ? 7.875 1.026 -22.504 1.00 95.56 86 MET A N 1
ATOM 687 C CA . MET A 1 86 ? 6.817 1.772 -21.808 1.00 95.56 86 MET A CA 1
ATOM 688 C C . MET A 1 86 ? 7.231 2.260 -20.410 1.00 95.56 86 MET A C 1
ATOM 690 O O . MET A 1 86 ? 6.594 3.155 -19.866 1.00 95.56 86 MET A O 1
ATOM 694 N N . ASN A 1 87 ? 8.297 1.700 -19.831 1.00 96.31 87 ASN A N 1
ATOM 695 C CA . ASN A 1 87 ? 8.830 2.089 -18.525 1.00 96.31 87 ASN A CA 1
ATOM 696 C C . ASN A 1 87 ? 10.237 2.706 -18.619 1.00 96.31 87 ASN A C 1
ATOM 698 O O . ASN A 1 87 ? 10.967 2.731 -17.631 1.00 96.31 87 ASN A O 1
ATOM 702 N N . GLY A 1 88 ? 10.631 3.201 -19.797 1.00 95.38 88 GLY A N 1
ATOM 703 C CA . GLY A 1 88 ? 11.845 4.004 -19.968 1.00 95.38 88 GLY A CA 1
ATOM 704 C C . GLY A 1 88 ? 13.153 3.215 -19.910 1.00 95.38 88 GLY A C 1
ATOM 705 O O . GLY A 1 88 ? 14.205 3.788 -19.621 1.00 95.38 88 GLY A O 1
ATOM 706 N N . PHE A 1 89 ? 13.108 1.904 -20.163 1.00 96.31 89 PHE A N 1
ATOM 707 C CA . PHE A 1 89 ? 14.304 1.094 -20.385 1.00 96.31 89 PHE A CA 1
ATOM 708 C C . PHE A 1 89 ? 14.679 1.106 -21.867 1.00 96.31 89 PHE A C 1
ATOM 710 O O . PHE A 1 89 ? 13.821 0.963 -22.733 1.00 96.31 89 PHE A O 1
ATOM 717 N N . SER A 1 90 ? 15.975 1.204 -22.159 1.00 94.81 90 SER A N 1
ATOM 718 C CA . SER A 1 90 ? 16.499 1.193 -23.532 1.00 94.81 90 SER A CA 1
ATOM 719 C C . SER A 1 90 ? 16.430 -0.178 -24.211 1.00 94.81 90 SER A C 1
ATOM 721 O O . SER A 1 90 ? 16.543 -0.271 -25.431 1.00 94.81 90 SER A O 1
ATOM 723 N N . SER A 1 91 ? 16.265 -1.256 -23.441 1.00 96.94 91 SER A N 1
ATOM 724 C CA . SER A 1 91 ? 16.130 -2.616 -23.963 1.00 96.94 91 SER A CA 1
ATOM 725 C C . SER A 1 91 ? 15.541 -3.574 -22.925 1.00 96.94 91 SER A C 1
ATOM 727 O O . SER A 1 91 ? 15.565 -3.319 -21.714 1.00 96.94 91 SER A O 1
ATOM 729 N N . SER A 1 92 ? 15.070 -4.735 -23.387 1.00 96.44 92 SER A N 1
ATOM 730 C CA . SER A 1 92 ? 14.645 -5.835 -22.511 1.00 96.44 92 SER A CA 1
ATOM 731 C C . SER A 1 92 ? 15.777 -6.381 -21.630 1.00 96.44 92 SER A C 1
ATOM 733 O O . SER A 1 92 ? 15.523 -6.867 -20.531 1.00 96.44 92 SER A O 1
ATOM 735 N N . GLN A 1 93 ? 17.029 -6.278 -22.080 1.00 97.00 93 GLN A N 1
ATOM 736 C CA . GLN A 1 93 ? 18.225 -6.722 -21.368 1.00 97.00 93 GLN A CA 1
ATOM 737 C C . GLN A 1 93 ? 18.555 -5.757 -20.225 1.00 97.00 93 GLN A C 1
ATOM 739 O O . GLN A 1 93 ? 18.823 -6.199 -19.105 1.00 97.00 93 GLN A O 1
ATOM 744 N N . ALA A 1 94 ? 18.466 -4.444 -20.481 1.00 96.56 94 ALA A N 1
ATOM 745 C CA . ALA A 1 94 ? 18.612 -3.415 -19.454 1.00 96.56 94 ALA A CA 1
ATOM 746 C C . ALA A 1 94 ? 17.543 -3.576 -18.364 1.00 96.56 94 ALA A C 1
ATOM 748 O O . ALA A 1 94 ? 17.870 -3.571 -17.172 1.00 96.56 94 ALA A O 1
ATOM 749 N N . LEU A 1 95 ? 16.292 -3.820 -18.775 1.00 97.44 95 LEU A N 1
ATOM 750 C CA . LEU A 1 95 ? 15.217 -4.181 -17.856 1.00 97.44 95 LEU A CA 1
ATOM 751 C C . LEU A 1 95 ? 15.569 -5.443 -17.062 1.00 97.44 95 LEU A C 1
ATOM 753 O O . LEU A 1 95 ? 15.522 -5.413 -15.839 1.00 97.44 95 LEU A O 1
ATOM 757 N N . ALA A 1 96 ? 15.930 -6.549 -17.717 1.00 96.56 96 ALA A N 1
ATOM 758 C CA . ALA A 1 96 ? 16.188 -7.817 -17.037 1.00 96.56 96 ALA A CA 1
ATOM 759 C C . ALA A 1 96 ? 17.309 -7.712 -15.991 1.00 96.56 96 ALA A C 1
ATOM 761 O O . ALA A 1 96 ? 17.187 -8.299 -14.915 1.00 96.56 96 ALA A O 1
ATOM 762 N N . LYS A 1 97 ? 18.368 -6.935 -16.267 1.00 95.94 97 LYS A N 1
ATOM 763 C CA . LYS A 1 97 ? 19.446 -6.659 -15.306 1.00 95.94 97 LYS A CA 1
ATOM 764 C C . LYS A 1 97 ? 18.907 -5.963 -14.056 1.00 95.94 97 LYS A C 1
ATOM 766 O O . LYS A 1 97 ? 19.128 -6.451 -12.952 1.00 95.94 97 LYS A O 1
ATOM 771 N N . GLN A 1 98 ? 18.175 -4.861 -14.222 1.00 94.75 98 GLN A N 1
ATOM 772 C CA . GLN A 1 98 ? 17.606 -4.121 -13.090 1.00 94.75 98 GLN A CA 1
ATOM 773 C C . GLN A 1 98 ? 16.535 -4.939 -12.360 1.00 94.75 98 GLN A C 1
ATOM 775 O O . GLN A 1 98 ? 16.551 -5.036 -11.140 1.00 94.75 98 GLN A O 1
ATOM 780 N N . PHE A 1 99 ? 15.657 -5.621 -13.089 1.00 93.50 99 PHE A N 1
ATOM 781 C CA . PHE A 1 99 ? 14.598 -6.442 -12.511 1.00 93.50 99 PHE A CA 1
ATOM 782 C C . PHE A 1 99 ? 15.153 -7.580 -11.649 1.00 93.50 99 PHE A C 1
ATOM 784 O O . PHE A 1 99 ? 14.597 -7.851 -10.592 1.00 93.50 99 PHE A O 1
ATOM 791 N N . ARG A 1 100 ? 16.285 -8.194 -12.025 1.00 91.38 100 ARG A N 1
ATOM 792 C CA . ARG A 1 100 ? 16.979 -9.178 -11.175 1.00 91.38 100 ARG A CA 1
ATOM 793 C C . ARG A 1 100 ? 17.529 -8.562 -9.892 1.00 91.38 100 ARG A C 1
ATOM 795 O O . ARG A 1 100 ? 17.396 -9.183 -8.846 1.00 91.38 100 ARG A O 1
ATOM 802 N N . LEU A 1 101 ? 18.100 -7.357 -9.951 1.00 89.88 101 LEU A N 1
ATOM 803 C CA . LEU A 1 101 ? 18.590 -6.662 -8.752 1.00 89.88 101 LEU A CA 1
ATOM 804 C C . LEU A 1 101 ? 17.458 -6.375 -7.760 1.00 89.88 101 LEU A C 1
ATOM 806 O O . LEU A 1 101 ? 17.657 -6.448 -6.551 1.00 89.88 101 LEU A O 1
ATOM 810 N N . PHE A 1 102 ? 16.266 -6.067 -8.273 1.00 87.44 102 PHE A N 1
ATOM 811 C CA . PHE A 1 102 ? 15.106 -5.790 -7.438 1.00 87.44 102 PHE A CA 1
ATOM 812 C C . PHE A 1 102 ? 14.369 -7.060 -7.012 1.00 87.44 102 PHE A C 1
ATOM 814 O O . PHE A 1 102 ? 14.148 -7.236 -5.831 1.00 87.44 102 PHE A O 1
ATOM 821 N N . PHE A 1 103 ? 13.990 -7.959 -7.914 1.00 84.06 103 PHE A N 1
ATOM 822 C CA . PHE A 1 103 ? 13.117 -9.102 -7.612 1.00 84.06 103 PHE A CA 1
ATOM 823 C C . PHE A 1 103 ? 13.827 -10.455 -7.533 1.00 84.06 103 PHE A C 1
ATOM 825 O O . PHE A 1 103 ? 13.161 -11.475 -7.391 1.00 84.06 103 PHE A O 1
ATOM 832 N N . ASN A 1 104 ? 15.157 -10.498 -7.656 1.00 85.75 104 ASN A N 1
ATOM 833 C CA . ASN A 1 104 ? 15.951 -11.732 -7.664 1.00 85.75 104 ASN A CA 1
ATOM 834 C C . ASN A 1 104 ? 15.445 -12.791 -8.672 1.00 85.75 104 ASN A C 1
ATOM 836 O O . ASN A 1 104 ? 15.584 -13.996 -8.468 1.00 85.75 104 ASN A O 1
ATOM 840 N N . THR A 1 105 ? 14.820 -12.343 -9.761 1.00 87.69 105 THR A N 1
ATOM 841 C CA . THR A 1 105 ? 14.295 -13.182 -10.842 1.00 87.69 105 THR A CA 1
ATOM 842 C C . THR A 1 105 ? 14.234 -12.382 -12.145 1.00 87.69 105 THR A C 1
ATOM 844 O O . THR A 1 105 ? 14.497 -11.180 -12.161 1.00 87.69 105 THR A O 1
ATOM 847 N N . THR A 1 106 ? 13.925 -13.032 -13.265 1.00 91.69 106 THR A N 1
ATOM 848 C CA . THR A 1 106 ? 13.752 -12.354 -14.561 1.00 91.69 106 THR A CA 1
ATOM 849 C C . THR A 1 106 ? 12.308 -11.891 -14.773 1.00 91.69 106 THR A C 1
ATOM 851 O O . THR A 1 106 ? 11.400 -12.536 -14.256 1.00 91.69 106 THR A O 1
ATOM 854 N N . PRO A 1 107 ? 12.047 -10.861 -15.604 1.00 93.25 107 PRO A N 1
ATOM 855 C CA . PRO A 1 107 ? 10.679 -10.468 -15.961 1.00 93.25 107 PRO A CA 1
ATOM 856 C C . PRO A 1 107 ? 9.841 -11.621 -16.536 1.00 93.25 107 PRO A C 1
ATOM 858 O O . PRO A 1 107 ? 8.651 -11.729 -16.259 1.00 93.25 107 PRO A O 1
ATOM 861 N N . GLY A 1 108 ? 10.461 -12.509 -17.324 1.00 91.56 108 GLY A N 1
ATOM 862 C CA . GLY A 1 108 ? 9.780 -13.660 -17.922 1.00 91.56 108 GLY A CA 1
ATOM 863 C C . GLY A 1 108 ? 9.404 -14.733 -16.902 1.00 91.56 108 GLY A C 1
ATOM 864 O O . GLY A 1 108 ? 8.293 -15.252 -16.948 1.00 91.56 108 GLY A O 1
ATOM 865 N N . GLN A 1 109 ? 10.298 -15.037 -15.957 1.00 87.75 109 GLN A N 1
ATOM 866 C CA . GLN A 1 109 ? 9.989 -15.936 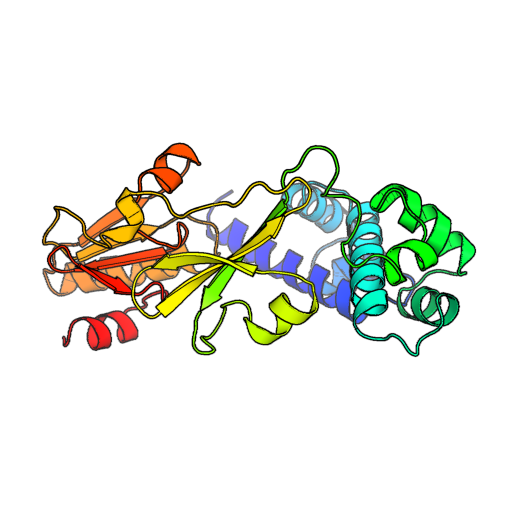-14.840 1.00 87.75 109 GLN A CA 1
ATOM 867 C C . GLN A 1 109 ? 8.954 -15.319 -13.898 1.00 87.75 109 GLN A C 1
ATOM 869 O O . GLN A 1 109 ? 8.018 -16.002 -13.508 1.00 87.75 109 GLN A O 1
ATOM 874 N N . TYR A 1 110 ? 9.079 -14.026 -13.596 1.00 87.44 110 TYR A N 1
ATOM 875 C CA . TYR A 1 110 ? 8.143 -13.289 -12.750 1.00 87.44 110 TYR A CA 1
ATOM 876 C C . TYR A 1 110 ? 6.730 -13.251 -13.338 1.00 87.44 110 TYR A C 1
ATOM 878 O O . TYR A 1 110 ? 5.759 -13.447 -12.627 1.00 87.44 110 TYR A O 1
ATOM 886 N N . ARG A 1 111 ? 6.602 -13.076 -14.659 1.00 88.12 111 ARG A N 1
ATOM 887 C CA . ARG A 1 111 ? 5.307 -13.165 -15.351 1.00 88.12 111 ARG A CA 1
ATOM 888 C C . ARG A 1 111 ? 4.651 -14.537 -15.188 1.00 88.12 111 ARG A C 1
ATOM 890 O O . ARG A 1 111 ? 3.432 -14.631 -15.122 1.00 88.12 111 ARG A O 1
ATOM 897 N N . LYS A 1 112 ? 5.459 -15.600 -15.186 1.00 83.50 112 LYS A N 1
ATOM 898 C CA . LYS A 1 112 ? 4.984 -16.976 -15.005 1.00 83.50 112 LYS A CA 1
ATOM 899 C C . LYS A 1 112 ? 4.722 -17.309 -13.534 1.00 83.50 112 LYS A C 1
ATOM 901 O O . LYS A 1 112 ? 3.965 -18.237 -13.264 1.00 83.50 112 LYS A O 1
ATOM 906 N N . SER A 1 113 ? 5.348 -16.604 -12.588 1.00 73.38 113 SER A N 1
ATOM 907 C CA . SER A 1 113 ? 5.136 -16.846 -11.164 1.00 73.38 113 SER A CA 1
ATOM 908 C C . SER A 1 113 ? 3.794 -16.263 -10.734 1.00 73.38 113 SER A C 1
ATOM 910 O O . SER A 1 113 ? 3.449 -15.144 -11.085 1.00 73.38 113 SER A O 1
ATOM 912 N N . LYS A 1 114 ? 3.021 -17.004 -9.933 1.00 60.19 114 LYS A N 1
ATOM 913 C CA . LYS A 1 114 ? 1.772 -16.482 -9.346 1.00 60.19 114 LYS A CA 1
ATOM 914 C C . LYS A 1 114 ? 2.023 -15.438 -8.246 1.00 60.19 114 LYS A C 1
ATOM 916 O O . LYS A 1 114 ? 1.087 -14.809 -7.771 1.00 60.19 114 LYS A O 1
ATOM 921 N N . ILE A 1 115 ? 3.280 -15.280 -7.822 1.00 58.22 115 ILE A N 1
ATOM 922 C CA . ILE A 1 115 ? 3.679 -14.533 -6.628 1.00 58.22 115 ILE A CA 1
ATOM 923 C C . ILE A 1 115 ? 4.967 -13.760 -6.936 1.00 58.22 115 ILE A C 1
ATOM 925 O O . ILE A 1 115 ? 5.940 -14.330 -7.441 1.00 58.22 115 ILE A O 1
ATOM 929 N N . GLY A 1 116 ? 4.964 -12.453 -6.670 1.00 57.00 116 GLY A N 1
ATOM 930 C CA . GLY A 1 116 ? 6.084 -11.554 -6.939 1.00 57.00 116 GLY A CA 1
ATOM 931 C C . GLY A 1 116 ? 7.279 -11.784 -6.005 1.00 57.00 116 GLY A C 1
ATOM 932 O O . GLY A 1 116 ? 7.184 -11.622 -4.795 1.00 57.00 116 GLY A O 1
ATOM 933 N N . ASN A 1 117 ? 8.432 -12.153 -6.561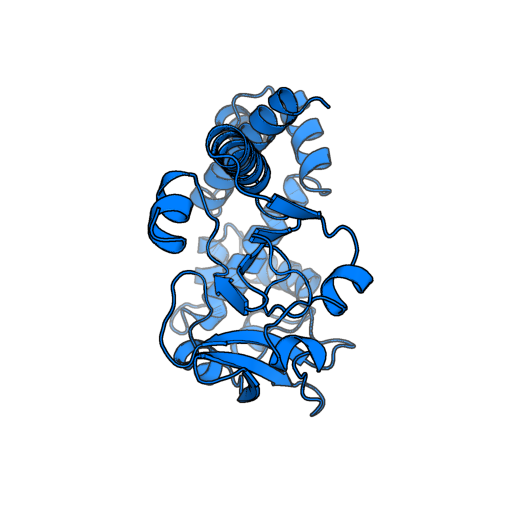 1.00 59.56 117 ASN A N 1
ATOM 934 C CA . ASN A 1 117 ? 9.461 -12.930 -5.855 1.00 59.56 117 ASN A CA 1
ATOM 935 C C . ASN A 1 117 ? 10.590 -12.143 -5.132 1.00 59.56 117 ASN A C 1
ATOM 937 O O . ASN A 1 117 ? 11.712 -12.636 -5.050 1.00 59.56 117 ASN A O 1
ATOM 941 N N . ARG A 1 118 ? 10.341 -10.939 -4.581 1.00 55.62 118 ARG A N 1
ATOM 942 C CA . ARG A 1 118 ? 11.328 -10.289 -3.669 1.00 55.62 118 ARG A CA 1
ATOM 943 C C . ARG A 1 118 ? 10.994 -10.487 -2.197 1.00 55.62 118 ARG A C 1
ATOM 945 O O . ARG A 1 118 ? 11.873 -10.801 -1.403 1.00 55.62 118 ARG A O 1
ATOM 952 N N . TYR A 1 119 ? 9.733 -10.268 -1.838 1.00 54.97 119 TYR A N 1
ATOM 953 C CA . TYR A 1 119 ? 9.293 -10.204 -0.443 1.00 54.97 119 TYR A CA 1
ATOM 954 C C . TYR A 1 119 ? 8.898 -11.570 0.132 1.00 54.97 119 TYR A C 1
ATOM 956 O O . TYR A 1 119 ? 8.495 -11.639 1.283 1.00 54.97 119 TYR A O 1
ATOM 964 N N . SER A 1 120 ? 9.018 -12.648 -0.643 1.00 59.84 120 SER A N 1
ATOM 965 C CA . SER A 1 120 ? 8.714 -14.018 -0.214 1.00 59.84 120 SER A CA 1
ATOM 966 C C . SER A 1 120 ? 9.854 -14.707 0.531 1.00 59.84 120 SER A C 1
ATOM 968 O O . SER A 1 120 ? 9.597 -15.591 1.343 1.00 59.84 120 SER A O 1
ATOM 970 N N . LYS A 1 121 ? 11.115 -14.317 0.298 1.00 60.34 121 LYS A N 1
ATOM 971 C CA . LYS A 1 121 ? 12.249 -14.936 0.998 1.00 60.34 121 LYS A CA 1
ATOM 972 C C . LYS A 1 121 ? 12.163 -14.631 2.497 1.00 60.34 121 LYS A C 1
ATOM 974 O O . LYS A 1 121 ? 12.124 -13.466 2.888 1.00 60.34 121 LYS A O 1
ATOM 979 N N . ASN A 1 122 ? 12.145 -15.684 3.315 1.00 72.19 122 ASN A N 1
ATOM 980 C CA . ASN A 1 122 ? 12.023 -15.643 4.779 1.00 72.19 122 ASN A CA 1
ATOM 981 C C . ASN A 1 122 ? 10.719 -15.005 5.300 1.00 72.19 122 ASN A C 1
ATOM 983 O O . ASN A 1 122 ? 10.698 -14.441 6.394 1.00 72.19 122 ASN A O 1
ATOM 987 N N . ARG A 1 123 ? 9.627 -15.062 4.529 1.00 81.56 123 ARG A N 1
ATOM 988 C CA . ARG A 1 123 ? 8.287 -14.662 4.981 1.00 81.56 123 ARG A CA 1
ATOM 989 C C . ARG A 1 123 ? 7.324 -15.829 4.813 1.00 81.56 123 ARG A C 1
ATOM 991 O O . ARG A 1 123 ? 7.410 -16.550 3.827 1.00 81.56 123 ARG A O 1
ATOM 998 N N . SER A 1 124 ? 6.361 -15.940 5.720 1.00 87.81 124 SER A N 1
ATOM 999 C CA . SER A 1 124 ? 5.324 -16.973 5.642 1.00 87.81 124 SER A CA 1
ATOM 1000 C C . SER A 1 124 ? 4.228 -16.684 4.613 1.00 87.81 124 SER A C 1
ATOM 1002 O O . SER A 1 124 ? 3.475 -17.573 4.231 1.00 87.81 124 SER A O 1
ATOM 1004 N N . GLY A 1 125 ? 4.113 -15.442 4.141 1.00 87.62 125 GLY A N 1
ATOM 1005 C CA . GLY A 1 125 ? 3.087 -15.062 3.177 1.00 87.62 125 GLY A CA 1
ATOM 1006 C C . GLY A 1 125 ? 2.848 -13.561 3.112 1.00 87.62 125 GLY A C 1
ATOM 1007 O O . GLY A 1 125 ? 3.559 -12.766 3.730 1.00 87.62 125 GLY A O 1
ATOM 1008 N N . VAL A 1 126 ? 1.803 -13.190 2.376 1.00 89.38 126 VAL A N 1
ATOM 1009 C CA . VAL A 1 126 ? 1.234 -11.837 2.340 1.00 89.38 126 VAL A CA 1
ATOM 1010 C C . VAL A 1 126 ? -0.176 -11.900 2.904 1.00 89.38 126 VAL A C 1
ATOM 1012 O O . VAL A 1 126 ? -0.947 -12.784 2.538 1.00 89.38 126 VAL A O 1
ATOM 1015 N N . CYS A 1 127 ? -0.524 -10.955 3.773 1.00 91.75 127 CYS A N 1
ATOM 1016 C CA . CYS A 1 127 ? -1.878 -10.803 4.284 1.00 91.75 127 CYS A CA 1
ATOM 1017 C C . CYS A 1 127 ? -2.441 -9.429 3.931 1.00 91.75 127 CYS A C 1
ATOM 1019 O O . CYS A 1 127 ? -1.701 -8.451 3.819 1.00 91.75 127 CYS A O 1
ATOM 1021 N N . ILE A 1 128 ? -3.752 -9.366 3.723 1.00 92.69 128 ILE A N 1
ATOM 1022 C CA . ILE A 1 128 ? -4.441 -8.130 3.372 1.00 92.69 128 ILE A CA 1
ATOM 1023 C C . ILE A 1 128 ? -5.857 -8.125 3.931 1.00 92.69 128 ILE A C 1
ATOM 1025 O O . ILE A 1 128 ? -6.541 -9.149 3.943 1.00 92.69 128 ILE A O 1
ATOM 1029 N N . ILE A 1 129 ? -6.303 -6.961 4.395 1.00 92.44 129 ILE A N 1
ATOM 1030 C CA . ILE A 1 129 ? -7.678 -6.778 4.853 1.00 92.44 129 ILE A CA 1
ATOM 1031 C C . ILE A 1 129 ? -8.570 -6.575 3.626 1.00 92.44 129 ILE A C 1
ATOM 1033 O O . ILE A 1 129 ? -8.304 -5.735 2.762 1.00 92.44 129 ILE A O 1
ATOM 1037 N N . SER A 1 130 ? -9.638 -7.359 3.564 1.00 93.81 130 SER A N 1
ATOM 1038 C CA . SER A 1 130 ? -10.695 -7.283 2.565 1.00 93.81 130 SER A CA 1
ATOM 1039 C C . SER A 1 130 ? -12.063 -7.259 3.255 1.00 93.81 130 SER A C 1
ATOM 1041 O O . SER A 1 130 ? -12.174 -7.203 4.484 1.00 93.81 130 SER A O 1
ATOM 1043 N N . SER A 1 131 ? -13.126 -7.276 2.465 1.00 91.25 131 SER A N 1
ATOM 1044 C CA . SER A 1 131 ? -14.499 -7.310 2.950 1.00 91.25 131 SER A CA 1
ATOM 1045 C C . SER A 1 131 ? -15.375 -8.172 2.049 1.00 91.25 131 SER A C 1
ATOM 1047 O O . SER A 1 131 ? -15.139 -8.271 0.842 1.00 91.25 131 SER A O 1
ATOM 1049 N N . LYS A 1 132 ? -16.429 -8.773 2.622 1.00 87.81 132 LYS A N 1
ATOM 1050 C CA . LYS A 1 132 ? -17.354 -9.639 1.862 1.00 87.81 132 LYS A CA 1
ATOM 1051 C C . LYS A 1 132 ? -18.047 -8.889 0.723 1.00 87.81 132 LYS A C 1
ATOM 1053 O O . LYS A 1 132 ? -18.275 -9.446 -0.349 1.00 87.81 132 LYS A O 1
ATOM 1058 N N . LYS A 1 133 ? -18.376 -7.617 0.964 1.00 85.88 133 LYS A N 1
ATOM 1059 C CA . LYS A 1 133 ? -18.904 -6.666 -0.024 1.00 85.88 133 LYS A CA 1
ATOM 1060 C C . LYS A 1 133 ? -17.837 -5.621 -0.331 1.00 85.88 133 LYS A C 1
ATOM 1062 O O . LYS A 1 133 ? -17.084 -5.254 0.566 1.00 85.88 133 LYS A O 1
ATOM 1067 N N . LYS A 1 134 ? -17.783 -5.116 -1.567 1.00 81.50 134 LYS A N 1
ATOM 1068 C CA . LYS A 1 134 ? -16.830 -4.067 -1.962 1.00 81.50 134 LYS A CA 1
ATOM 1069 C C . LYS A 1 134 ? -17.057 -2.814 -1.109 1.00 81.50 134 LYS A C 1
ATOM 1071 O O . LYS A 1 134 ? -18.162 -2.278 -1.098 1.00 81.50 134 LYS A O 1
ATOM 1076 N N . LYS A 1 135 ? -16.018 -2.363 -0.405 1.00 80.56 135 LYS A N 1
ATOM 1077 C CA . LYS A 1 135 ? -16.014 -1.123 0.383 1.00 80.56 135 LYS A CA 1
ATOM 1078 C C . LYS A 1 135 ? -14.963 -0.158 -0.187 1.00 80.56 135 LYS A C 1
ATOM 1080 O O . LYS A 1 135 ? -13.954 -0.630 -0.717 1.00 80.56 135 LYS A O 1
ATOM 1085 N N . PRO A 1 136 ? -15.173 1.169 -0.115 1.00 75.62 136 PRO A N 1
ATOM 1086 C CA . PRO A 1 136 ? -14.148 2.142 -0.487 1.00 75.62 136 PRO A CA 1
ATOM 1087 C C . PRO A 1 136 ? -12.843 1.880 0.268 1.00 75.62 136 PRO A C 1
ATOM 1089 O O . PRO A 1 136 ? -12.877 1.552 1.452 1.00 75.62 136 PRO A O 1
ATOM 1092 N N . PHE A 1 137 ? -11.707 2.035 -0.415 1.00 76.81 137 PHE A N 1
ATOM 1093 C CA . PHE A 1 137 ? -10.358 1.918 0.164 1.00 76.81 137 PHE A CA 1
ATOM 1094 C C . PHE A 1 137 ? -9.979 0.531 0.725 1.00 76.81 137 PHE A C 1
ATOM 1096 O O . PHE A 1 137 ? -8.916 0.384 1.321 1.00 76.81 137 PHE A O 1
ATOM 1103 N N . ILE A 1 138 ? -10.805 -0.498 0.504 1.00 85.50 138 ILE A N 1
ATOM 1104 C CA . ILE A 1 138 ? -10.531 -1.888 0.888 1.00 85.50 138 ILE A CA 1
ATOM 1105 C C . ILE A 1 138 ? -10.214 -2.724 -0.350 1.00 85.50 138 ILE A C 1
ATOM 1107 O O . ILE A 1 138 ? -10.763 -2.510 -1.432 1.00 85.50 138 ILE A O 1
ATOM 1111 N N . SER A 1 139 ? -9.326 -3.703 -0.183 1.00 87.19 139 SER A N 1
ATOM 1112 C CA . SER A 1 139 ? -8.918 -4.593 -1.268 1.00 87.19 139 SER A CA 1
ATOM 1113 C C . SER A 1 139 ? -10.070 -5.459 -1.763 1.00 87.19 139 SER A C 1
ATOM 1115 O O . SER A 1 139 ? -10.793 -6.058 -0.967 1.00 87.19 139 SER A O 1
ATOM 1117 N N . ASP A 1 140 ? -10.218 -5.569 -3.083 1.00 89.44 140 ASP A N 1
ATOM 1118 C CA . ASP A 1 140 ? -11.276 -6.368 -3.703 1.00 89.44 140 ASP A CA 1
ATOM 1119 C C . ASP A 1 140 ? -11.003 -7.872 -3.552 1.00 89.44 140 ASP A C 1
ATOM 1121 O O . ASP A 1 140 ? -10.024 -8.400 -4.085 1.00 89.44 140 ASP A O 1
ATOM 1125 N N . LYS A 1 141 ? -11.893 -8.575 -2.842 1.00 91.25 141 LYS A N 1
ATOM 1126 C CA . LYS A 1 141 ? -11.762 -10.013 -2.573 1.00 91.25 141 LYS A CA 1
ATOM 1127 C C . LYS A 1 141 ? -11.631 -10.837 -3.849 1.00 91.25 141 LYS A C 1
ATOM 1129 O O . LYS A 1 141 ? -10.736 -11.673 -3.949 1.00 91.25 141 LYS A O 1
ATOM 1134 N N . LYS A 1 142 ? -12.519 -10.612 -4.824 1.00 90.31 142 LYS A N 1
ATOM 1135 C CA . LYS A 1 142 ? -12.571 -11.414 -6.054 1.00 90.31 142 LYS A CA 1
ATOM 1136 C C . LYS A 1 142 ? -11.301 -11.228 -6.873 1.00 90.31 142 LYS A C 1
ATOM 1138 O O . LYS A 1 142 ? -10.815 -12.187 -7.464 1.00 90.31 142 LYS A O 1
ATOM 1143 N N . PHE A 1 143 ? -10.759 -10.013 -6.908 1.00 87.56 143 PHE A N 1
ATOM 1144 C CA . PHE A 1 143 ? -9.468 -9.738 -7.519 1.00 87.56 143 PHE A CA 1
ATOM 1145 C C . PHE A 1 143 ? -8.353 -10.511 -6.812 1.00 87.56 143 PHE A C 1
ATOM 1147 O O . PHE A 1 143 ? -7.643 -11.259 -7.474 1.00 87.56 143 PHE A O 1
ATOM 1154 N N . MET A 1 144 ? -8.243 -10.409 -5.484 1.00 89.38 144 MET A N 1
ATOM 1155 C CA . MET A 1 144 ? -7.177 -11.076 -4.724 1.00 89.38 144 MET A CA 1
ATOM 1156 C C . MET A 1 144 ? -7.235 -12.606 -4.848 1.00 89.38 144 MET A C 1
ATOM 1158 O O . MET A 1 144 ? -6.202 -13.252 -5.020 1.00 89.38 144 MET A O 1
ATOM 1162 N N . GLN A 1 145 ? -8.432 -13.198 -4.859 1.00 90.06 145 GLN A N 1
ATOM 1163 C CA . GLN A 1 145 ? -8.616 -14.642 -5.050 1.00 90.06 145 GLN A CA 1
ATOM 1164 C C . GLN A 1 145 ? -8.060 -15.148 -6.391 1.00 90.06 145 GLN A C 1
ATOM 1166 O O . GLN A 1 145 ? -7.523 -16.254 -6.448 1.00 90.06 145 GLN A O 1
ATOM 1171 N N . LYS A 1 146 ? -8.090 -14.336 -7.462 1.00 86.19 146 LYS A N 1
ATOM 1172 C CA . LYS A 1 146 ? -7.462 -14.695 -8.753 1.00 86.19 146 LYS A CA 1
ATOM 1173 C C . LYS A 1 146 ? -5.943 -14.868 -8.646 1.00 86.19 146 LYS A C 1
ATOM 1175 O O . LYS A 1 146 ? -5.358 -15.576 -9.461 1.00 86.19 146 LYS A O 1
ATOM 1180 N N . PHE A 1 147 ? -5.319 -14.256 -7.640 1.00 82.56 147 PHE A N 1
ATOM 1181 C CA . PHE A 1 147 ? -3.888 -14.359 -7.346 1.00 82.56 147 PHE A CA 1
ATOM 1182 C C . PHE A 1 147 ? -3.576 -15.363 -6.223 1.00 82.56 147 PHE A C 1
ATOM 1184 O O . PHE A 1 147 ? -2.461 -15.383 -5.713 1.00 82.56 147 PHE A O 1
ATOM 1191 N N . GLY A 1 148 ? -4.535 -16.220 -5.851 1.00 87.06 148 GLY A N 1
ATOM 1192 C CA . GLY A 1 148 ? -4.326 -17.307 -4.889 1.00 87.06 148 GLY A CA 1
ATOM 1193 C C . GLY A 1 148 ? -4.481 -16.912 -3.421 1.00 87.06 148 GLY A C 1
ATOM 1194 O O . GLY A 1 148 ? -4.114 -17.694 -2.550 1.00 87.06 148 GLY A O 1
ATOM 1195 N N . PHE A 1 149 ? -5.011 -15.722 -3.127 1.00 92.69 149 PHE A N 1
ATOM 1196 C CA . PHE A 1 149 ? -5.363 -15.366 -1.755 1.00 92.69 149 PHE A CA 1
ATOM 1197 C C . PHE A 1 149 ? -6.596 -16.148 -1.284 1.00 92.69 149 PHE A C 1
ATOM 1199 O O . PHE A 1 149 ? -7.628 -16.170 -1.959 1.00 92.69 149 PHE A O 1
ATOM 1206 N N . GLU A 1 150 ? -6.516 -16.710 -0.083 1.00 94.81 150 GLU A N 1
ATOM 1207 C CA . GLU A 1 150 ? -7.607 -17.404 0.604 1.00 94.81 150 GLU A CA 1
ATOM 1208 C C . GLU A 1 150 ? -8.077 -16.616 1.826 1.00 94.81 150 GLU A C 1
ATOM 1210 O O . GLU A 1 150 ? -7.321 -15.834 2.398 1.00 94.81 150 GLU A O 1
ATOM 1215 N N . VAL A 1 151 ? -9.316 -16.840 2.271 1.00 95.88 151 VAL A N 1
ATOM 1216 C CA . VAL A 1 151 ? -9.781 -16.299 3.556 1.00 95.88 151 VAL A CA 1
ATOM 1217 C C . VAL A 1 151 ? -9.069 -17.046 4.686 1.00 95.88 151 VAL A C 1
ATOM 1219 O O . VAL A 1 151 ? -9.210 -18.260 4.812 1.00 95.88 151 VAL A O 1
ATOM 1222 N N . ALA A 1 152 ? -8.298 -16.319 5.493 1.00 96.06 152 ALA A N 1
ATOM 1223 C CA . ALA A 1 152 ? -7.559 -16.850 6.635 1.00 96.06 152 ALA A CA 1
ATOM 1224 C C . ALA A 1 152 ? -8.298 -16.641 7.964 1.00 96.06 152 ALA A C 1
ATOM 1226 O O . ALA A 1 152 ? -8.260 -17.511 8.828 1.00 96.06 152 ALA A O 1
ATOM 1227 N N . ASP A 1 153 ? -8.994 -15.512 8.117 1.00 95.31 153 ASP A N 1
ATOM 1228 C CA . ASP A 1 153 ? -9.822 -15.215 9.288 1.00 95.31 153 ASP A CA 1
ATOM 1229 C C . ASP A 1 153 ? -10.911 -14.189 8.935 1.00 95.31 153 ASP A C 1
ATOM 1231 O O . ASP A 1 153 ? -10.838 -13.502 7.914 1.00 95.31 153 ASP A O 1
ATOM 1235 N N . THR A 1 154 ? -11.930 -14.064 9.779 1.00 93.31 154 THR A N 1
ATOM 1236 C CA . THR A 1 154 ? -13.063 -13.149 9.586 1.00 93.31 154 THR A CA 1
ATOM 1237 C C . THR A 1 154 ? -13.436 -12.443 10.884 1.00 93.31 154 THR A C 1
ATOM 1239 O O . THR A 1 154 ? -13.389 -13.051 11.958 1.00 93.31 154 THR A O 1
ATOM 1242 N N . ILE A 1 155 ? -13.872 -11.184 10.782 1.00 88.38 155 ILE A N 1
ATOM 1243 C CA . ILE A 1 155 ? -14.487 -10.439 11.887 1.00 88.38 155 ILE A CA 1
ATOM 1244 C C . ILE A 1 155 ? -15.915 -10.062 11.508 1.00 88.38 155 ILE A C 1
ATOM 1246 O O . ILE A 1 155 ? -16.155 -9.305 10.561 1.00 88.38 155 ILE A O 1
ATOM 1250 N N . GLY A 1 156 ? -16.863 -10.578 12.291 1.00 80.25 156 GLY A N 1
ATOM 1251 C CA . GLY A 1 156 ? -18.288 -10.356 12.082 1.00 80.25 156 GLY A CA 1
ATOM 1252 C C . GLY A 1 156 ? -18.741 -10.784 10.684 1.00 80.25 156 GLY A C 1
ATOM 1253 O O . GLY A 1 156 ? -18.263 -11.768 10.117 1.00 80.25 156 GLY A O 1
ATOM 1254 N N . GLN A 1 157 ? -19.681 -10.032 10.114 1.00 74.19 157 GLN A N 1
ATOM 1255 C CA . GLN A 1 157 ? -20.189 -10.292 8.765 1.00 74.19 157 GLN A CA 1
ATOM 1256 C C . GLN A 1 157 ? -19.466 -9.493 7.671 1.00 74.19 157 GLN A C 1
ATOM 1258 O O . GLN A 1 157 ? -19.728 -9.722 6.491 1.00 74.19 157 GLN A O 1
ATOM 1263 N N . ASP A 1 158 ? -18.525 -8.623 8.037 1.00 83.81 158 ASP A N 1
ATOM 1264 C CA . ASP A 1 158 ? -18.074 -7.549 7.154 1.00 83.81 158 ASP A CA 1
ATOM 1265 C C . ASP A 1 158 ? -16.645 -7.713 6.646 1.00 83.81 158 ASP A C 1
ATOM 1267 O O . ASP A 1 158 ? -16.421 -7.609 5.436 1.00 83.81 158 ASP A O 1
ATOM 1271 N N . TYR A 1 159 ? -15.690 -7.950 7.548 1.00 90.50 159 TYR A N 1
ATOM 1272 C CA . TYR A 1 159 ? -14.263 -7.903 7.237 1.00 90.50 159 TYR A CA 1
ATOM 1273 C C . TYR A 1 159 ? -13.642 -9.293 7.209 1.00 90.50 159 TYR A C 1
ATOM 1275 O O . TYR A 1 159 ? -13.962 -10.168 8.017 1.00 90.50 159 TYR A O 1
ATOM 1283 N N . GLU A 1 160 ? -12.716 -9.476 6.277 1.00 93.94 160 GLU A N 1
ATOM 1284 C CA . GLU A 1 160 ? -11.992 -10.723 6.071 1.00 93.94 160 GLU A CA 1
ATOM 1285 C C . GLU A 1 160 ? -10.496 -10.431 6.003 1.00 93.94 160 GLU A C 1
ATOM 1287 O O . GLU A 1 160 ? -10.068 -9.440 5.409 1.00 93.94 160 GLU A O 1
ATOM 1292 N N . LEU A 1 161 ? -9.696 -11.306 6.598 1.00 94.69 161 LEU A N 1
ATOM 1293 C CA . LEU A 1 161 ? -8.258 -11.330 6.404 1.00 94.69 161 LEU A CA 1
ATOM 1294 C C . LEU A 1 161 ? -7.970 -12.326 5.291 1.00 94.69 161 LEU A C 1
ATOM 1296 O O . LEU A 1 161 ? -8.191 -13.525 5.457 1.00 94.69 161 LEU A O 1
ATOM 1300 N N . LEU A 1 162 ? -7.503 -11.831 4.151 1.00 95.56 162 LEU A N 1
ATOM 1301 C CA . LEU A 1 162 ? -7.051 -12.679 3.061 1.00 95.56 162 LEU A CA 1
ATOM 1302 C C . LEU A 1 162 ? -5.560 -12.951 3.218 1.00 95.56 162 LEU A C 1
ATOM 1304 O O . LEU A 1 162 ? -4.798 -12.046 3.561 1.00 95.56 162 LEU A O 1
ATOM 1308 N N . ALA A 1 163 ? -5.136 -14.176 2.936 1.00 94.81 163 ALA A N 1
ATOM 1309 C CA . ALA A 1 163 ? -3.742 -14.573 2.986 1.00 94.81 163 ALA A CA 1
ATOM 1310 C C . ALA A 1 163 ? -3.339 -15.346 1.737 1.00 94.81 163 ALA A C 1
ATOM 1312 O O . ALA A 1 163 ? -4.038 -16.249 1.285 1.00 94.81 163 ALA A O 1
ATOM 1313 N N . LEU A 1 164 ? -2.168 -15.005 1.223 1.00 90.88 164 LEU A N 1
ATOM 1314 C CA . LEU A 1 164 ? -1.421 -15.804 0.274 1.00 90.88 164 LEU A CA 1
ATOM 1315 C C . LEU A 1 164 ? -0.234 -16.390 1.035 1.00 90.88 164 LEU A C 1
ATOM 1317 O O . LEU A 1 164 ? 0.739 -15.686 1.307 1.00 90.88 164 LEU A O 1
ATOM 1321 N N . SER A 1 165 ? -0.359 -17.652 1.438 1.00 88.81 165 SER A N 1
ATOM 1322 C CA . SER A 1 165 ? 0.660 -18.345 2.225 1.00 88.81 165 SER A CA 1
ATOM 1323 C C . SER A 1 165 ? 1.740 -18.946 1.324 1.00 88.81 165 SER A C 1
ATOM 1325 O O . SER A 1 165 ? 1.435 -19.489 0.263 1.00 88.81 165 SER A O 1
ATOM 1327 N N . PHE A 1 166 ? 3.000 -18.838 1.739 1.00 85.19 166 PHE A N 1
ATOM 1328 C CA . PHE A 1 166 ? 4.154 -19.412 1.037 1.00 85.19 166 PHE A CA 1
ATOM 1329 C C . PHE A 1 166 ? 4.630 -20.720 1.676 1.00 85.19 166 PHE A C 1
ATOM 1331 O O . PHE A 1 166 ? 5.259 -21.526 0.997 1.00 85.19 166 PHE A O 1
ATOM 1338 N N . ASP A 1 167 ? 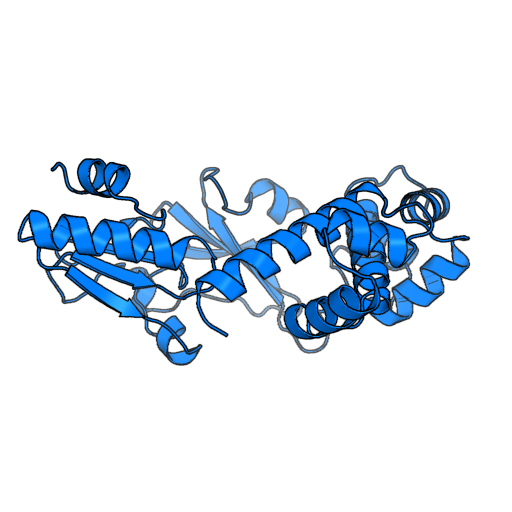4.329 -20.925 2.959 1.00 84.50 167 ASP A N 1
ATOM 1339 C CA . ASP A 1 167 ? 4.784 -22.059 3.774 1.00 84.50 167 ASP A CA 1
ATOM 1340 C C . ASP A 1 167 ? 3.629 -22.828 4.451 1.00 84.50 167 ASP A C 1
ATOM 1342 O O . ASP A 1 167 ? 3.864 -23.746 5.230 1.00 84.50 167 ASP A O 1
ATOM 1346 N N . GLY A 1 168 ? 2.376 -22.462 4.162 1.00 86.56 168 GLY A N 1
ATOM 1347 C CA . GLY A 1 168 ? 1.173 -23.037 4.773 1.00 86.56 168 GLY A CA 1
ATOM 1348 C C . GLY A 1 168 ? 0.680 -22.296 6.022 1.00 86.56 168 GLY A C 1
ATOM 1349 O O . GLY A 1 168 ? -0.459 -22.510 6.440 1.00 86.56 168 GLY A O 1
ATOM 1350 N N . THR A 1 169 ? 1.466 -21.375 6.590 1.00 91.38 169 THR A N 1
ATOM 1351 C CA . THR A 1 169 ? 1.050 -20.571 7.748 1.00 91.38 169 THR A CA 1
ATOM 1352 C C . THR A 1 169 ? -0.109 -19.646 7.378 1.00 91.38 169 THR A C 1
ATOM 1354 O O . THR A 1 169 ? -0.077 -18.980 6.336 1.00 91.38 169 THR A O 1
ATOM 1357 N N . LYS A 1 170 ? -1.121 -19.550 8.250 1.00 91.94 170 LYS A N 1
ATOM 1358 C CA . LYS A 1 170 ? -2.273 -18.653 8.080 1.00 91.94 170 LYS A CA 1
ATOM 1359 C C . LYS A 1 170 ? -2.294 -17.580 9.179 1.00 91.94 170 LYS A C 1
ATOM 1361 O O . LYS A 1 170 ? -2.251 -17.926 10.358 1.00 91.94 170 LYS A O 1
ATOM 1366 N N . PRO A 1 171 ? -2.342 -16.284 8.823 1.00 93.88 171 PRO A N 1
ATOM 1367 C CA . PRO A 1 171 ? -2.485 -15.210 9.795 1.00 93.88 171 PRO A CA 1
ATOM 1368 C C . PRO A 1 171 ? -3.917 -15.178 10.345 1.00 93.88 171 PRO A C 1
ATOM 1370 O O . PRO A 1 171 ? -4.853 -15.628 9.688 1.00 93.88 171 PRO A O 1
ATOM 1373 N N . ALA A 1 172 ? -4.095 -14.584 11.521 1.00 93.12 172 ALA A N 1
ATOM 1374 C CA . ALA A 1 172 ? -5.405 -14.376 12.129 1.00 93.12 172 ALA A CA 1
ATOM 1375 C C . ALA A 1 172 ? -5.492 -12.982 12.751 1.00 93.12 172 ALA A C 1
ATOM 1377 O O . ALA A 1 172 ? -4.470 -12.362 13.064 1.00 93.12 172 ALA A O 1
ATOM 1378 N N . PHE A 1 173 ? -6.713 -12.491 12.948 1.00 91.25 173 PHE A N 1
ATOM 1379 C CA . PHE A 1 173 ? -6.918 -11.272 13.715 1.00 91.25 173 PHE A CA 1
ATOM 1380 C C . PHE A 1 173 ? -6.554 -11.499 15.185 1.00 91.25 173 PHE A C 1
ATOM 1382 O O . PHE A 1 173 ? -6.760 -12.580 15.744 1.00 91.25 173 PHE A O 1
ATOM 1389 N N . GLY A 1 174 ? -6.041 -10.454 15.840 1.00 88.12 174 GLY A N 1
ATOM 1390 C CA . GLY A 1 174 ? -5.814 -10.487 17.282 1.00 88.12 174 GLY A CA 1
ATOM 1391 C C . GLY A 1 174 ? -7.118 -10.777 18.030 1.00 88.12 174 GLY A C 1
ATOM 1392 O O . GLY A 1 174 ? -8.177 -10.262 17.668 1.00 88.12 174 GLY A O 1
ATOM 1393 N N . LYS A 1 175 ? -7.052 -11.580 19.101 1.00 87.00 175 LYS A N 1
ATOM 1394 C CA . LYS A 1 175 ? -8.239 -11.986 19.882 1.00 87.00 175 LYS A CA 1
ATOM 1395 C C . LYS A 1 175 ? -9.066 -10.786 20.366 1.00 87.00 175 LYS A C 1
ATOM 1397 O O . LYS A 1 175 ? -10.292 -10.844 20.344 1.00 87.00 175 LYS A O 1
ATOM 1402 N N . ASN A 1 176 ? -8.401 -9.690 20.733 1.00 85.00 176 ASN A N 1
ATOM 1403 C CA . ASN A 1 176 ? -9.045 -8.463 21.211 1.00 85.00 176 ASN A CA 1
ATOM 1404 C C . ASN A 1 176 ? -9.869 -7.765 20.121 1.00 85.00 176 ASN A C 1
ATOM 1406 O O . ASN A 1 176 ? -10.915 -7.192 20.413 1.00 85.00 176 ASN A O 1
ATOM 1410 N N . VAL A 1 177 ? -9.445 -7.866 18.859 1.00 86.38 177 VAL A N 1
ATOM 1411 C CA . VAL A 1 177 ? -10.115 -7.213 17.729 1.00 86.38 177 VAL A CA 1
ATOM 1412 C C . VAL A 1 177 ? -11.494 -7.818 17.479 1.00 86.38 177 VAL A C 1
ATOM 1414 O O . VAL A 1 177 ? -12.413 -7.106 17.094 1.00 86.38 177 VAL A O 1
ATOM 1417 N N . LYS A 1 178 ? -11.686 -9.115 17.757 1.00 84.44 178 LYS A N 1
ATOM 1418 C CA . LYS A 1 178 ? -12.973 -9.792 17.520 1.00 84.44 178 LYS A CA 1
ATOM 1419 C C . LYS A 1 178 ? -14.120 -9.242 18.369 1.00 84.44 178 LYS A C 1
ATOM 1421 O O . LYS A 1 178 ? -15.274 -9.447 18.006 1.00 84.44 178 LYS A O 1
ATOM 1426 N N . LYS A 1 179 ? -13.814 -8.548 19.470 1.00 84.31 179 LYS A N 1
ATOM 1427 C CA . LYS A 1 179 ? -14.820 -7.918 20.331 1.00 84.31 179 LYS A CA 1
ATOM 1428 C C . LYS A 1 179 ? -15.326 -6.592 19.767 1.00 84.31 179 LYS A C 1
ATOM 1430 O O . LYS A 1 179 ? -16.484 -6.271 19.996 1.00 84.31 179 LYS A O 1
ATOM 1435 N N . LEU A 1 180 ? -14.480 -5.845 19.043 1.00 86.19 180 LEU A N 1
ATOM 1436 C CA . LEU A 1 180 ? -14.783 -4.494 18.545 1.00 86.19 180 LEU A CA 1
ATOM 1437 C C . LEU A 1 180 ? -15.409 -3.586 19.624 1.00 86.19 180 LEU A C 1
ATOM 1439 O O . LEU A 1 180 ? -16.362 -2.847 19.371 1.00 86.19 180 LEU A O 1
ATOM 1443 N N . GLN A 1 181 ? -14.882 -3.676 20.845 1.00 90.19 181 GLN A N 1
ATOM 1444 C CA . GLN A 1 181 ? -15.390 -2.989 22.028 1.00 90.19 181 GLN A CA 1
ATOM 1445 C C . GLN A 1 181 ? -14.239 -2.441 22.864 1.00 90.19 181 GLN A C 1
ATOM 1447 O O . GLN A 1 181 ? -13.149 -3.019 22.883 1.00 90.19 181 GLN A O 1
ATOM 1452 N N . ILE A 1 182 ? -14.515 -1.350 23.568 1.00 92.06 182 ILE A N 1
ATOM 1453 C CA . ILE A 1 182 ? -13.624 -0.731 24.552 1.00 92.06 182 ILE A CA 1
ATOM 1454 C C . ILE A 1 182 ? -14.378 -0.528 25.869 1.00 92.06 182 ILE A C 1
ATOM 1456 O O . ILE A 1 182 ? -15.606 -0.537 25.893 1.00 92.06 182 ILE A O 1
ATOM 1460 N N . GLU A 1 183 ? -13.639 -0.347 26.961 1.00 91.81 183 GLU A N 1
ATOM 1461 C CA . GLU A 1 183 ? -14.223 -0.098 28.286 1.00 91.81 183 GLU A CA 1
ATOM 1462 C C . GLU A 1 183 ? -14.819 1.313 28.397 1.00 91.81 183 GLU A C 1
ATOM 1464 O O . GLU A 1 183 ? -15.890 1.490 28.982 1.00 91.81 183 GLU A O 1
ATOM 1469 N N . SER A 1 184 ? -14.153 2.304 27.792 1.00 92.62 184 SER A N 1
ATOM 1470 C CA . SER A 1 184 ? -14.601 3.699 27.792 1.00 92.62 184 SER A CA 1
ATOM 1471 C C . SER A 1 184 ? -15.988 3.842 27.164 1.00 92.62 184 SER A C 1
ATOM 1473 O O . SER A 1 184 ? -16.271 3.282 26.101 1.00 92.62 184 SER A O 1
ATOM 1475 N N . GLN A 1 185 ? -16.855 4.602 27.831 1.00 94.62 185 GLN A N 1
ATOM 1476 C CA . GLN A 1 185 ? -18.180 4.956 27.318 1.00 94.62 185 GLN A CA 1
ATOM 1477 C C . GLN A 1 185 ? -18.168 6.272 26.535 1.00 94.62 185 GLN A C 1
ATOM 1479 O O . GLN A 1 185 ? -19.122 6.544 25.809 1.00 94.62 185 GLN A O 1
ATOM 1484 N N . ASP A 1 186 ? -17.084 7.039 26.647 1.00 95.06 186 ASP A N 1
ATOM 1485 C CA . ASP A 1 186 ? -16.901 8.302 25.947 1.00 95.06 186 ASP A CA 1
ATOM 1486 C C . ASP A 1 186 ? -16.542 8.074 24.476 1.00 95.06 186 ASP A C 1
ATOM 1488 O O . ASP A 1 186 ? -16.019 7.019 24.084 1.00 95.06 186 ASP A O 1
ATOM 1492 N N . LEU A 1 187 ? -16.752 9.111 23.662 1.00 95.12 187 LEU A N 1
ATOM 1493 C CA . LEU A 1 187 ? -16.281 9.130 22.286 1.00 95.12 187 LEU A CA 1
ATOM 1494 C C . LEU A 1 187 ? -14.760 8.956 22.286 1.00 95.12 187 LEU A C 1
ATOM 1496 O O . LEU A 1 187 ? -14.020 9.813 22.763 1.00 95.12 187 LEU A O 1
ATOM 1500 N N . THR A 1 188 ? -14.284 7.848 21.732 1.00 95.56 188 THR A N 1
ATOM 1501 C CA . THR A 1 188 ? -12.868 7.483 21.754 1.00 95.56 188 THR A CA 1
ATOM 1502 C C . THR A 1 188 ? -12.346 7.296 20.338 1.00 95.56 188 THR A C 1
ATOM 1504 O O . THR A 1 188 ? -12.890 6.510 19.560 1.00 95.56 188 THR A O 1
ATOM 1507 N N . ILE A 1 189 ? -11.259 7.991 19.999 1.00 94.81 189 ILE A N 1
ATOM 1508 C CA . ILE A 1 189 ? -10.596 7.889 18.696 1.00 94.81 189 ILE A CA 1
ATOM 1509 C C . ILE A 1 189 ? -9.184 7.344 18.886 1.00 94.81 189 ILE A C 1
ATOM 1511 O O . ILE A 1 189 ? -8.310 8.005 19.448 1.00 94.81 189 ILE A O 1
ATOM 1515 N N . CYS A 1 190 ? -8.951 6.145 18.358 1.00 94.25 190 CYS A N 1
ATOM 1516 C CA . CYS A 1 190 ? -7.629 5.539 18.253 1.00 94.25 190 CYS A CA 1
ATOM 1517 C C . CYS A 1 190 ? -7.017 5.908 16.897 1.00 94.25 190 CYS A C 1
ATOM 1519 O O . CYS A 1 190 ? -7.620 5.613 15.863 1.00 94.25 190 CYS A O 1
ATOM 1521 N N . TYR A 1 191 ? -5.833 6.527 16.871 1.00 93.69 191 TYR A N 1
ATOM 1522 C CA . TYR A 1 191 ? -5.228 7.001 15.622 1.00 93.69 191 TYR A CA 1
ATOM 1523 C C . TYR A 1 191 ? -3.699 6.903 15.585 1.00 93.69 191 TYR A C 1
ATOM 1525 O O . TYR A 1 191 ? -3.028 6.996 16.609 1.00 93.69 191 TYR A O 1
ATOM 1533 N N . SER A 1 192 ? -3.126 6.779 14.387 1.00 90.75 192 SER A N 1
ATOM 1534 C CA . SER A 1 192 ? -1.690 6.994 14.139 1.00 90.75 192 SER A CA 1
ATOM 1535 C C . SER A 1 192 ? -1.485 7.947 12.969 1.00 90.75 192 SER A C 1
ATOM 1537 O O . SER A 1 192 ? -2.302 8.007 12.058 1.00 90.75 192 SER A O 1
ATOM 1539 N N . VAL A 1 193 ? -0.380 8.694 12.957 1.00 86.50 193 VAL A N 1
ATOM 1540 C CA . VAL A 1 193 ? -0.106 9.738 11.947 1.00 86.50 193 VAL A CA 1
ATOM 1541 C C . VAL A 1 193 ? 0.471 9.129 10.660 1.00 86.50 193 VAL A C 1
ATOM 1543 O O . VAL A 1 193 ? 1.543 9.500 10.195 1.00 86.50 193 VAL A O 1
ATOM 1546 N N . GLN A 1 194 ? -0.228 8.138 10.105 1.00 79.94 194 GLN A N 1
ATOM 1547 C CA . GLN A 1 194 ? 0.128 7.495 8.832 1.00 79.94 194 GLN A CA 1
ATOM 1548 C C . GLN A 1 194 ? -0.497 8.205 7.621 1.00 79.94 194 GLN A C 1
ATOM 1550 O O . GLN A 1 194 ? -0.061 8.003 6.492 1.00 79.94 194 GLN A O 1
ATOM 1555 N N . CYS A 1 195 ? -1.522 9.029 7.847 1.00 80.50 195 CYS A N 1
ATOM 1556 C CA . CYS A 1 195 ? -2.215 9.806 6.825 1.00 80.50 195 CYS A CA 1
ATOM 1557 C C . CYS A 1 195 ? -2.047 11.308 7.123 1.00 80.50 195 CYS A C 1
ATOM 1559 O O . CYS A 1 195 ? -2.289 11.708 8.266 1.00 80.50 195 CYS A O 1
ATOM 1561 N N . PRO A 1 196 ? -1.679 12.149 6.135 1.00 76.75 196 PRO A N 1
ATOM 1562 C CA . PRO A 1 196 ? -1.451 13.580 6.355 1.00 76.75 196 PRO A CA 1
ATOM 1563 C C . PRO A 1 196 ? -2.717 14.350 6.758 1.00 76.75 196 PRO A C 1
ATOM 1565 O O . PRO A 1 196 ? -2.596 15.417 7.339 1.00 76.75 196 PRO A O 1
ATOM 1568 N N . TYR A 1 197 ? -3.913 13.807 6.508 1.00 80.81 197 TYR A N 1
ATOM 1569 C CA . TYR A 1 197 ? -5.189 14.435 6.879 1.00 80.81 197 TYR A CA 1
ATOM 1570 C C . TYR A 1 197 ? -5.589 14.219 8.347 1.00 80.81 197 TYR A C 1
ATOM 1572 O O . TYR A 1 197 ? -6.520 14.855 8.834 1.00 80.81 197 TYR A O 1
ATOM 1580 N N . ILE A 1 198 ? -4.925 13.303 9.060 1.00 87.75 198 ILE A N 1
ATOM 1581 C CA . ILE A 1 198 ? -5.282 12.955 10.444 1.00 87.75 198 ILE A CA 1
ATOM 1582 C C . ILE A 1 198 ? -5.140 14.137 11.415 1.00 87.75 198 ILE A C 1
ATOM 1584 O O . ILE A 1 198 ? -6.075 14.336 12.188 1.00 87.75 198 ILE A O 1
ATOM 1588 N N . PRO A 1 199 ? -4.043 14.923 11.406 1.00 87.75 199 PRO A N 1
ATOM 1589 C CA . PRO A 1 199 ? -3.911 16.086 12.284 1.00 87.75 199 PRO A CA 1
ATOM 1590 C C . PRO A 1 199 ? -5.082 17.069 12.156 1.00 87.75 199 PRO A C 1
ATOM 1592 O O . PRO A 1 199 ? -5.698 17.399 13.166 1.00 87.75 199 PRO A O 1
ATOM 1595 N N . ASP A 1 200 ? -5.452 17.432 10.925 1.00 85.38 200 ASP A N 1
ATOM 1596 C CA . ASP A 1 200 ? -6.555 18.362 10.656 1.00 85.38 200 ASP A CA 1
ATOM 1597 C C . ASP A 1 200 ? -7.905 17.797 11.128 1.00 85.38 200 ASP A C 1
ATOM 1599 O O . ASP A 1 200 ? -8.721 18.510 11.711 1.00 85.38 200 ASP A O 1
ATOM 1603 N N . CYS A 1 201 ? -8.143 16.495 10.917 1.00 89.12 201 CYS A N 1
ATOM 1604 C CA . CYS A 1 201 ? -9.358 15.825 11.393 1.00 89.12 201 CYS A CA 1
ATOM 1605 C C . CYS A 1 201 ? -9.448 15.846 12.925 1.00 89.12 201 CYS A C 1
ATOM 1607 O O . CYS A 1 201 ? -10.502 16.149 13.481 1.00 89.12 201 CYS A O 1
ATOM 1609 N N . ILE A 1 202 ? -8.342 15.546 13.615 1.00 92.50 202 ILE A N 1
ATOM 1610 C CA . ILE A 1 202 ? -8.277 15.563 15.081 1.00 92.50 202 ILE A CA 1
ATOM 1611 C C . ILE A 1 202 ? -8.539 16.968 15.623 1.00 92.50 202 ILE A C 1
ATOM 1613 O O . ILE A 1 202 ? -9.276 17.103 16.599 1.00 92.50 202 ILE A O 1
ATOM 1617 N N . GLU A 1 203 ? -7.981 18.005 14.997 1.00 91.06 203 GLU A N 1
ATOM 1618 C CA . GLU A 1 203 ? -8.209 19.395 15.396 1.00 91.06 203 GLU A CA 1
ATOM 1619 C C . GLU A 1 203 ? -9.687 19.786 15.261 1.00 91.06 203 GLU A C 1
ATOM 1621 O O . GLU A 1 203 ? -10.289 20.261 16.225 1.00 91.06 203 GLU A O 1
ATOM 1626 N N . GLN A 1 204 ? -10.306 19.507 14.108 1.00 90.38 204 GLN A N 1
ATOM 1627 C CA . GLN A 1 204 ? -11.726 19.797 13.872 1.00 90.38 204 GLN A CA 1
ATOM 1628 C C . GLN A 1 204 ? -12.640 19.096 14.883 1.00 90.38 204 GLN A C 1
ATOM 1630 O O . GLN A 1 204 ? -13.519 19.727 15.470 1.00 90.38 204 GLN A O 1
ATOM 1635 N N . ILE A 1 205 ? -12.419 17.799 15.121 1.00 92.81 205 ILE A N 1
ATOM 1636 C CA . ILE A 1 205 ? -13.206 17.018 16.083 1.00 92.81 205 ILE A CA 1
ATOM 1637 C C . ILE A 1 205 ? -13.015 17.560 17.499 1.00 92.81 205 ILE A C 1
ATOM 1639 O O . ILE A 1 205 ? -13.995 17.751 18.211 1.00 92.81 205 ILE A O 1
ATOM 1643 N N . SER A 1 206 ? -11.773 17.837 17.901 1.00 93.50 206 SER A N 1
ATOM 1644 C CA . SER A 1 206 ? -11.471 18.343 19.245 1.00 93.50 206 SER A CA 1
ATOM 1645 C C . SER A 1 206 ? -12.153 19.684 19.501 1.00 93.50 206 SER A C 1
ATOM 1647 O O . SER A 1 206 ? -12.752 19.878 20.559 1.00 93.50 206 SER A O 1
ATOM 1649 N N . ASN A 1 207 ? -12.117 20.588 18.517 1.00 93.00 207 ASN A N 1
ATOM 1650 C CA . ASN A 1 207 ? -12.775 21.890 18.597 1.00 93.00 207 ASN A CA 1
ATOM 1651 C C . ASN A 1 207 ? -14.296 21.744 18.718 1.00 93.00 207 ASN A C 1
ATOM 1653 O O . ASN A 1 207 ? -14.903 22.371 19.587 1.00 93.00 207 ASN A O 1
ATOM 1657 N N . TYR A 1 208 ? -14.902 20.879 17.903 1.00 91.75 208 TYR A N 1
ATOM 1658 C CA . TYR A 1 208 ? -16.341 20.632 17.947 1.00 91.75 208 TYR A CA 1
ATOM 1659 C C . TYR A 1 208 ? -16.785 19.976 19.262 1.00 91.75 208 TYR A C 1
ATOM 1661 O O . TYR A 1 208 ? -17.698 20.470 19.920 1.00 91.75 208 TYR A O 1
ATOM 1669 N N . CYS A 1 209 ? -16.112 18.905 19.695 1.00 93.19 209 CYS A N 1
ATOM 1670 C CA . CYS A 1 209 ? -16.420 18.227 20.955 1.00 93.19 209 CYS A CA 1
ATOM 1671 C C . CYS A 1 209 ? -16.309 19.183 22.146 1.00 93.19 209 CYS A C 1
ATOM 1673 O O . CYS A 1 209 ? -17.190 19.195 23.003 1.00 93.19 209 CYS A O 1
ATOM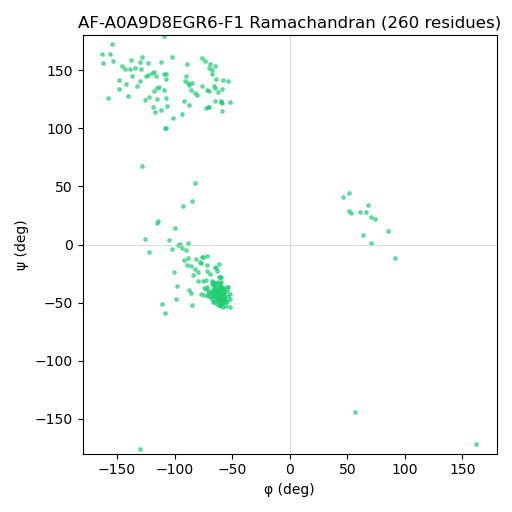 1675 N N . LYS A 1 210 ? -15.285 20.046 22.163 1.00 94.19 210 LYS A N 1
ATOM 1676 C CA . LYS A 1 210 ? -15.130 21.081 23.189 1.00 94.19 210 LYS A CA 1
ATOM 1677 C C . LYS A 1 210 ? -16.272 22.101 23.160 1.00 94.19 210 LYS A C 1
ATOM 1679 O O . LYS A 1 210 ? -16.778 22.454 24.220 1.00 94.19 210 LYS A O 1
ATOM 1684 N N . ALA A 1 211 ? -16.688 22.554 21.977 1.00 92.50 211 ALA A N 1
ATOM 1685 C CA . ALA A 1 211 ? -17.789 23.507 21.823 1.00 92.50 211 ALA A CA 1
ATOM 1686 C C . ALA A 1 211 ? -19.148 22.925 22.254 1.00 92.50 211 ALA A C 1
ATOM 1688 O O . ALA A 1 211 ? -19.976 23.646 22.804 1.00 92.50 211 ALA A O 1
ATOM 1689 N N . CYS A 1 212 ? -19.365 21.626 22.038 1.00 90.88 212 CYS A N 1
ATOM 1690 C CA . CYS A 1 212 ? -20.613 20.935 22.369 1.00 90.88 212 CYS A CA 1
ATOM 1691 C C . CYS A 1 212 ? -20.602 20.227 23.735 1.00 90.88 212 CYS A C 1
ATOM 1693 O O . CYS A 1 212 ? -21.591 19.590 24.086 1.00 90.88 212 CYS A O 1
ATOM 1695 N N . GLY A 1 213 ? -19.506 20.301 24.499 1.00 92.31 213 GLY A N 1
ATOM 1696 C CA . GLY A 1 213 ? -19.384 19.623 25.795 1.00 92.31 213 GLY A CA 1
ATOM 1697 C C . GLY A 1 213 ? -19.380 18.091 25.703 1.00 92.31 213 GLY A C 1
ATOM 1698 O O . GLY A 1 213 ? -19.810 17.423 26.638 1.00 92.31 213 GLY A O 1
ATOM 1699 N N . ILE A 1 214 ? -18.919 17.531 24.582 1.00 91.69 214 ILE A N 1
ATOM 1700 C CA . ILE A 1 214 ? -18.851 16.083 24.347 1.00 91.69 214 ILE A CA 1
ATOM 1701 C C . ILE A 1 214 ? -17.513 15.559 24.889 1.00 91.69 214 ILE A C 1
ATOM 1703 O O . ILE A 1 214 ? -16.464 15.991 24.396 1.00 91.69 214 ILE A O 1
ATOM 1707 N N . PRO A 1 215 ? -17.506 14.620 25.855 1.00 94.25 215 PRO A N 1
ATOM 1708 C CA . PRO A 1 215 ? -16.283 13.965 26.307 1.00 94.25 215 PRO A CA 1
ATOM 1709 C C . PRO A 1 215 ? -15.599 13.225 25.152 1.00 94.25 215 PRO A C 1
ATOM 1711 O O . PRO A 1 215 ? -16.208 12.376 24.500 1.00 94.25 215 PRO A O 1
ATOM 1714 N N . LEU A 1 216 ? -14.336 13.568 24.890 1.00 95.50 216 LEU A N 1
ATOM 1715 C CA . LEU A 1 216 ? -13.530 12.998 23.813 1.00 95.50 216 LEU A CA 1
ATOM 1716 C C . LEU A 1 216 ? -12.219 12.446 24.373 1.00 95.50 216 LEU A C 1
ATOM 1718 O O . LEU A 1 216 ? -11.421 13.181 24.956 1.00 95.50 216 LEU A O 1
ATOM 1722 N N . GLN A 1 217 ? -11.956 11.170 24.107 1.00 96.62 217 GLN A N 1
ATOM 1723 C CA . GLN A 1 217 ? -10.694 10.508 24.400 1.00 96.62 217 GLN A CA 1
ATOM 1724 C C . GLN A 1 217 ? -9.908 10.260 23.107 1.00 96.62 217 GLN A C 1
ATOM 1726 O O . GLN A 1 217 ? -10.388 9.629 22.166 1.00 96.62 217 GLN A O 1
ATOM 1731 N N . LEU A 1 218 ? -8.660 10.726 23.063 1.00 95.31 218 LEU A N 1
ATOM 1732 C CA . LEU A 1 218 ? -7.767 10.550 21.919 1.00 95.31 218 LEU A CA 1
ATOM 17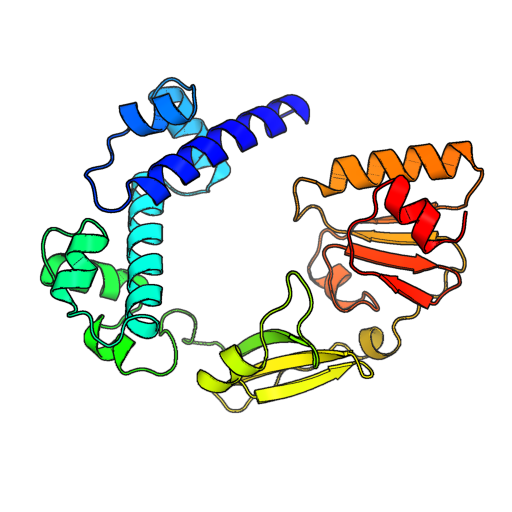33 C C . LEU A 1 218 ? -6.615 9.608 22.283 1.00 95.31 218 LEU A C 1
ATOM 1735 O O . LEU A 1 218 ? -5.780 9.938 23.122 1.00 95.31 218 LEU A O 1
ATOM 1739 N N . ILE A 1 219 ? -6.541 8.451 21.625 1.00 94.12 219 ILE A N 1
ATOM 1740 C CA . ILE A 1 219 ? -5.496 7.443 21.840 1.00 94.12 219 ILE A CA 1
ATOM 1741 C C . ILE A 1 219 ? -4.559 7.446 20.632 1.00 94.12 219 ILE A C 1
ATOM 1743 O O . ILE A 1 219 ? -4.863 6.880 19.580 1.00 94.12 219 ILE A O 1
ATOM 1747 N N . LYS A 1 220 ? -3.402 8.096 20.781 1.00 94.56 220 LYS A N 1
ATOM 1748 C CA . LYS A 1 220 ? -2.364 8.124 19.746 1.00 94.56 220 LYS A CA 1
ATOM 1749 C C . LYS A 1 220 ? -1.509 6.858 19.804 1.00 94.56 220 LYS A C 1
ATOM 1751 O O . LYS A 1 220 ? -0.981 6.521 20.856 1.00 94.56 220 LYS A O 1
ATOM 1756 N N . ILE A 1 221 ? -1.324 6.217 18.658 1.00 92.94 221 ILE A N 1
ATOM 1757 C CA . ILE A 1 221 ? -0.577 4.970 18.485 1.00 92.94 221 ILE A CA 1
ATOM 1758 C C . ILE A 1 221 ? 0.745 5.293 17.793 1.00 92.94 221 ILE A C 1
ATOM 1760 O O . ILE A 1 221 ? 0.757 5.793 16.665 1.00 92.94 221 ILE A O 1
ATOM 1764 N N . ASN A 1 222 ? 1.857 4.993 18.458 1.00 90.94 222 ASN A N 1
ATOM 1765 C CA . ASN A 1 222 ? 3.207 5.268 17.964 1.00 90.94 222 ASN A CA 1
ATOM 1766 C C . ASN A 1 222 ? 4.076 4.007 17.863 1.00 90.94 222 ASN A C 1
ATOM 1768 O O . ASN A 1 222 ? 5.183 4.078 17.330 1.00 90.94 222 ASN A O 1
ATOM 1772 N N . SER A 1 223 ? 3.595 2.854 18.339 1.00 89.38 223 SER A N 1
ATOM 1773 C CA . SER A 1 223 ? 4.337 1.593 18.268 1.00 89.38 223 SER A CA 1
ATOM 1774 C C . SER A 1 223 ? 3.520 0.431 17.695 1.00 89.38 223 SER A C 1
ATOM 1776 O O . SER A 1 223 ? 2.289 0.396 17.726 1.00 89.38 223 SER A O 1
ATOM 1778 N N . CYS A 1 224 ? 4.234 -0.571 17.174 1.00 86.75 224 CYS A N 1
ATOM 1779 C CA . CYS A 1 224 ? 3.635 -1.825 16.713 1.00 86.75 224 CYS A CA 1
ATOM 1780 C C . CYS A 1 224 ? 2.980 -2.605 17.868 1.00 86.75 224 CYS A C 1
ATOM 1782 O O . CYS A 1 224 ? 1.971 -3.278 17.667 1.00 86.75 224 CYS A O 1
ATOM 1784 N N . GLU A 1 225 ? 3.535 -2.511 19.079 1.00 89.38 225 GLU A N 1
ATOM 1785 C CA . GLU A 1 225 ? 2.984 -3.175 20.260 1.00 89.38 225 GLU A CA 1
ATOM 1786 C C . GLU A 1 225 ? 1.637 -2.569 20.671 1.00 89.38 225 GLU A C 1
ATOM 1788 O O . GLU A 1 225 ? 0.674 -3.309 20.866 1.00 89.38 225 GLU A O 1
ATOM 1793 N N . GLU A 1 226 ? 1.543 -1.237 20.726 1.00 90.31 226 GLU A N 1
ATOM 1794 C CA . GLU A 1 226 ? 0.280 -0.526 20.957 1.00 90.31 226 GLU A CA 1
ATOM 1795 C C . GLU A 1 226 ? -0.753 -0.898 19.895 1.00 90.31 226 GLU A C 1
ATOM 1797 O O . GLU A 1 226 ? -1.858 -1.319 20.231 1.00 90.31 226 GLU A O 1
ATOM 1802 N N . ALA A 1 227 ? -0.370 -0.840 18.613 1.00 88.44 227 ALA A N 1
ATOM 1803 C CA . ALA A 1 227 ? -1.256 -1.178 17.504 1.00 88.44 227 ALA A CA 1
ATOM 1804 C C . ALA A 1 227 ? -1.845 -2.595 17.618 1.00 88.44 227 ALA A C 1
ATOM 1806 O O . ALA A 1 227 ? -3.015 -2.801 17.308 1.00 88.44 227 ALA A O 1
ATOM 1807 N N . LYS A 1 228 ? -1.053 -3.571 18.083 1.00 87.50 228 LYS A N 1
ATOM 1808 C CA . LYS A 1 228 ? -1.492 -4.964 18.266 1.00 87.50 228 LYS A CA 1
ATOM 1809 C C . LYS A 1 228 ? -2.452 -5.161 19.441 1.00 87.50 228 LYS A C 1
ATOM 1811 O O . LYS A 1 228 ? -3.175 -6.157 19.452 1.00 87.50 228 LYS A O 1
ATOM 1816 N N . LYS A 1 229 ? -2.446 -4.265 20.433 1.00 87.56 229 LYS A N 1
ATOM 1817 C CA . LYS A 1 229 ? -3.321 -4.346 21.616 1.00 87.56 229 LYS A CA 1
ATOM 1818 C C . LYS A 1 229 ? -4.720 -3.789 21.353 1.00 87.56 229 LYS A C 1
ATOM 1820 O O . LYS A 1 229 ? -5.648 -4.153 22.075 1.00 87.56 229 LYS A O 1
ATOM 1825 N N . LEU A 1 230 ? -4.876 -2.945 20.332 1.00 87.25 230 LEU A N 1
ATOM 1826 C CA . LEU A 1 230 ? -6.138 -2.275 20.041 1.00 87.25 230 LEU A CA 1
ATOM 1827 C C . LEU A 1 230 ? -7.251 -3.262 19.665 1.00 87.25 230 LEU A C 1
ATOM 1829 O O . LEU A 1 230 ? -7.016 -4.213 18.916 1.00 87.25 230 LEU A O 1
ATOM 1833 N N . PRO A 1 231 ? -8.496 -3.006 20.092 1.00 88.25 231 PRO A N 1
ATOM 1834 C CA . PRO A 1 231 ? -9.650 -3.808 19.713 1.00 88.25 231 PRO A CA 1
ATOM 1835 C C . PRO A 1 231 ? -10.243 -3.361 18.365 1.00 88.25 231 PRO A C 1
ATOM 1837 O O . PRO A 1 231 ? -11.459 -3.341 18.197 1.00 88.25 231 PRO A O 1
ATOM 1840 N N . CYS A 1 232 ? -9.409 -2.977 17.393 1.00 86.94 232 CYS A N 1
ATOM 1841 C CA . CYS A 1 232 ? -9.850 -2.474 16.089 1.00 86.94 232 CYS A CA 1
ATOM 1842 C C . CYS A 1 232 ? -9.077 -3.100 14.922 1.00 86.94 232 CYS A C 1
ATOM 1844 O O . CYS A 1 232 ? -7.934 -3.526 15.055 1.00 86.94 232 CYS A O 1
ATOM 1846 N N . ILE A 1 233 ? -9.740 -3.182 13.766 1.00 86.38 233 ILE A N 1
ATOM 1847 C CA . ILE A 1 233 ? -9.214 -3.845 12.561 1.00 86.38 233 ILE A CA 1
ATOM 1848 C C . ILE A 1 233 ? -8.083 -3.031 11.927 1.00 86.38 233 ILE A C 1
ATOM 1850 O O . ILE A 1 233 ? -7.112 -3.596 11.428 1.00 86.38 233 ILE A O 1
ATOM 1854 N N . PHE A 1 234 ? -8.212 -1.704 11.967 1.00 85.19 234 PHE A N 1
ATOM 1855 C CA . PHE A 1 234 ? -7.245 -0.762 11.421 1.00 85.19 234 PHE A CA 1
ATOM 1856 C C . PHE A 1 234 ? -6.608 0.031 12.558 1.00 85.19 234 PHE A C 1
ATOM 1858 O O . PHE A 1 234 ? -7.302 0.500 13.456 1.00 85.19 234 PHE A O 1
ATOM 1865 N N . ASN A 1 235 ? -5.289 0.186 12.512 1.00 82.25 235 ASN A N 1
ATOM 1866 C CA . ASN A 1 235 ? -4.490 0.877 13.529 1.00 82.25 235 ASN A CA 1
ATOM 1867 C C . ASN A 1 235 ? -4.181 2.345 13.169 1.00 82.25 235 ASN A C 1
ATOM 1869 O O . ASN A 1 235 ? -3.481 3.039 13.905 1.00 82.25 235 ASN A O 1
ATOM 1873 N N . ASN A 1 236 ? -4.652 2.820 12.017 1.00 85.94 236 ASN A N 1
ATOM 1874 C CA . ASN A 1 236 ? -4.517 4.212 11.598 1.00 85.94 236 ASN A CA 1
ATOM 1875 C C . ASN A 1 236 ? -5.658 5.091 12.116 1.00 85.94 236 ASN A C 1
ATOM 1877 O O . ASN A 1 236 ? -5.398 6.229 12.495 1.00 85.94 236 ASN A O 1
ATOM 1881 N N . TRP A 1 237 ? -6.887 4.571 12.131 1.00 91.25 237 TRP A N 1
ATOM 1882 C CA . TRP A 1 237 ? -8.074 5.282 12.589 1.00 91.25 237 TRP A CA 1
ATOM 1883 C C . TRP A 1 237 ? -9.192 4.309 12.990 1.00 91.25 237 TRP A C 1
ATOM 1885 O O . TRP A 1 237 ? -9.622 3.457 12.204 1.00 91.25 237 TRP A O 1
ATOM 1895 N N . ALA A 1 238 ? -9.699 4.452 14.211 1.00 91.69 238 ALA A N 1
ATOM 1896 C CA . ALA A 1 238 ? -10.893 3.760 14.675 1.00 91.69 238 ALA A CA 1
ATOM 1897 C C . ALA A 1 238 ? -11.648 4.624 15.685 1.00 91.69 238 ALA A C 1
ATOM 1899 O O . ALA A 1 238 ? -11.050 5.175 16.607 1.00 91.69 238 ALA A O 1
ATOM 1900 N N . VAL A 1 239 ? -12.963 4.706 15.503 1.00 92.50 239 VAL A N 1
ATOM 1901 C CA . VAL A 1 239 ? -13.873 5.462 16.360 1.00 92.50 239 VAL A CA 1
ATOM 1902 C C . VAL A 1 239 ? -14.723 4.490 17.157 1.00 92.50 239 VAL A C 1
ATOM 1904 O O . VAL A 1 239 ? -15.299 3.554 16.593 1.00 92.50 239 VAL A O 1
ATOM 1907 N N . PHE A 1 240 ? -14.827 4.758 18.449 1.00 93.56 240 PHE A N 1
ATOM 1908 C CA . PHE A 1 240 ? -15.705 4.076 19.379 1.00 93.56 240 PHE A CA 1
ATOM 1909 C C . PHE A 1 240 ? -16.595 5.096 20.083 1.00 93.56 240 PHE A C 1
ATOM 1911 O O . PHE A 1 240 ? -16.153 6.202 20.376 1.00 93.56 240 PHE A O 1
ATOM 1918 N N . ASP A 1 241 ? -17.830 4.708 20.360 1.00 93.19 241 ASP A N 1
ATOM 1919 C CA . ASP A 1 241 ? -18.779 5.473 21.166 1.00 93.19 241 ASP A CA 1
ATOM 1920 C C . ASP A 1 241 ? -19.574 4.482 22.019 1.00 93.19 241 ASP A C 1
ATOM 1922 O O . ASP A 1 241 ? -19.930 3.398 21.536 1.00 93.19 241 ASP A O 1
ATOM 1926 N N . LYS A 1 242 ? -19.813 4.809 23.295 1.00 93.38 242 LYS A N 1
ATOM 1927 C CA . LYS A 1 242 ? -20.562 3.950 24.236 1.00 93.38 242 LYS A CA 1
ATOM 1928 C C . LYS A 1 242 ? -20.024 2.513 24.279 1.00 93.38 242 LYS A C 1
ATOM 1930 O O . LYS A 1 242 ? -20.768 1.534 24.160 1.00 93.38 242 LYS A O 1
ATOM 1935 N N . GLY A 1 243 ? -18.697 2.389 24.333 1.00 92.50 243 GLY A N 1
ATOM 1936 C CA . GLY A 1 243 ? -17.983 1.113 24.372 1.00 92.50 243 GLY A CA 1
ATOM 1937 C C . GLY A 1 243 ? -18.012 0.289 23.081 1.00 92.50 243 GLY A C 1
ATOM 1938 O O . GLY A 1 243 ? -17.454 -0.808 23.060 1.00 92.50 243 GLY A O 1
ATOM 1939 N N . LYS A 1 244 ? -18.636 0.766 21.995 1.00 91.75 244 LYS A N 1
ATOM 1940 C CA . LYS A 1 244 ? -18.812 0.005 20.748 1.00 91.75 244 LYS A CA 1
ATOM 1941 C C . LYS A 1 244 ? -18.079 0.643 19.584 1.00 91.75 244 LYS A C 1
ATOM 1943 O O . LYS A 1 244 ? -18.011 1.860 19.460 1.00 91.75 244 LYS A O 1
ATOM 1948 N N . PHE A 1 245 ? -17.557 -0.198 18.698 1.00 90.44 245 PHE A N 1
ATOM 1949 C CA . PHE A 1 245 ? -16.991 0.250 17.436 1.00 90.44 245 PHE A CA 1
ATOM 1950 C C . PHE A 1 245 ? -18.049 0.930 16.558 1.00 90.44 245 PHE A C 1
ATOM 1952 O O . PHE A 1 245 ? -19.123 0.376 16.322 1.00 90.44 245 PHE A O 1
ATOM 1959 N N . VAL A 1 246 ? -17.701 2.104 16.034 1.00 89.44 246 VAL A N 1
ATOM 1960 C CA . VAL A 1 246 ? -18.567 2.923 15.184 1.00 89.44 246 VAL A CA 1
ATOM 1961 C C . VAL A 1 246 ? -18.084 2.890 13.739 1.00 89.44 246 VAL A C 1
ATOM 1963 O O . VAL A 1 246 ? -18.826 2.508 12.835 1.00 89.44 246 VAL A O 1
ATOM 1966 N N . THR A 1 247 ? -16.838 3.309 13.491 1.00 87.00 247 THR A N 1
ATOM 1967 C CA . THR A 1 247 ? -16.324 3.443 12.124 1.00 87.00 247 THR A CA 1
ATOM 1968 C C . THR A 1 247 ? -14.797 3.503 12.045 1.00 87.00 247 THR A C 1
ATOM 1970 O O . THR A 1 247 ? -14.114 3.889 12.991 1.00 87.00 247 THR A O 1
ATOM 1973 N N . HIS A 1 248 ? -14.265 3.139 10.876 1.00 85.19 248 HIS A N 1
ATOM 1974 C CA . HIS A 1 248 ? -12.869 3.364 10.474 1.00 85.19 248 HIS A CA 1
ATOM 1975 C C . HIS A 1 248 ? -12.726 4.541 9.505 1.00 85.19 248 HIS A C 1
ATOM 1977 O O . HIS A 1 248 ? -11.619 4.889 9.101 1.00 85.19 248 HIS A O 1
ATOM 1983 N N . HIS A 1 249 ? -13.841 5.148 9.102 1.00 84.06 249 HIS A N 1
ATOM 1984 C CA . HIS A 1 249 ? -13.811 6.339 8.272 1.00 84.06 249 HIS A CA 1
ATOM 1985 C C . HIS A 1 249 ? -13.285 7.515 9.090 1.00 84.06 249 HIS A C 1
ATOM 1987 O O . HIS A 1 249 ? -13.743 7.752 10.210 1.00 84.06 249 HIS A O 1
ATOM 1993 N N . LEU A 1 250 ? -12.331 8.241 8.503 1.00 82.88 250 LEU A N 1
ATOM 1994 C CA . LEU A 1 250 ? -11.868 9.523 9.020 1.00 82.88 250 LEU A CA 1
ATOM 1995 C C . LEU A 1 250 ? -13.081 10.424 9.240 1.00 82.88 250 LEU A C 1
ATOM 1997 O O . LEU A 1 250 ? -13.868 10.645 8.316 1.00 82.88 250 LEU A O 1
ATOM 2001 N N . LEU A 1 251 ? -13.250 10.890 10.474 1.00 81.88 251 LEU A N 1
ATOM 2002 C CA . LEU A 1 251 ? -14.292 11.852 10.792 1.00 81.88 251 LEU A CA 1
ATOM 2003 C C . LEU A 1 251 ? -13.738 13.257 10.552 1.00 81.88 251 LEU A C 1
ATOM 2005 O O . LEU A 1 251 ? -12.622 13.567 10.953 1.00 81.88 251 LEU A O 1
ATOM 2009 N N . ASN A 1 252 ? -14.545 14.107 9.937 1.00 79.81 252 ASN A N 1
ATOM 2010 C CA . ASN A 1 252 ? -14.464 15.552 10.107 1.00 79.81 252 ASN A CA 1
ATOM 2011 C C . ASN A 1 252 ? -15.691 16.000 10.915 1.00 79.81 252 ASN A C 1
ATOM 2013 O O . ASN A 1 252 ? -16.537 15.168 11.256 1.00 79.81 252 ASN A O 1
ATOM 2017 N N . GLU A 1 253 ? -15.822 17.294 11.201 1.00 80.00 253 GLU A N 1
ATOM 2018 C CA . GLU A 1 253 ? -16.964 17.813 11.967 1.00 80.00 253 GLU A CA 1
ATOM 2019 C C . GLU A 1 253 ? -18.320 17.372 11.383 1.00 80.00 253 GLU A C 1
ATOM 2021 O O . GLU A 1 253 ? -19.189 16.880 12.103 1.00 80.00 253 GLU A O 1
ATOM 2026 N N . GLY A 1 254 ? -18.500 17.488 10.064 1.00 80.00 254 GLY A N 1
ATOM 2027 C CA . GLY A 1 254 ? -19.761 17.129 9.409 1.00 80.00 254 GLY A CA 1
ATOM 2028 C C . GLY A 1 254 ? -20.091 15.639 9.521 1.00 80.00 254 GLY A C 1
ATOM 2029 O O . GLY A 1 254 ? -21.237 15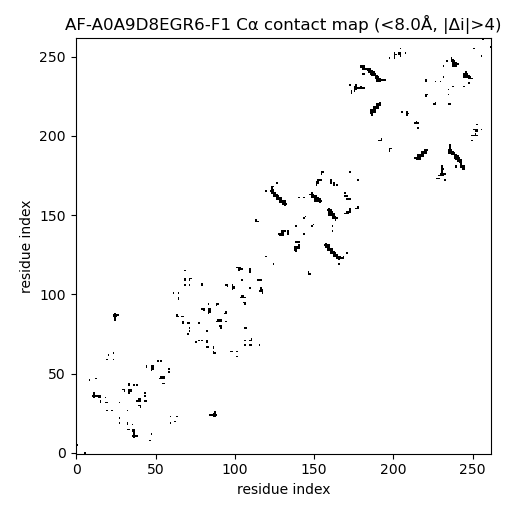.262 9.768 1.00 80.00 254 GLY A O 1
ATOM 2030 N N . TYR A 1 255 ? -19.087 14.776 9.370 1.00 80.88 255 TYR A N 1
ATOM 2031 C CA . TYR A 1 255 ? -19.284 13.334 9.467 1.00 80.88 255 TYR A CA 1
ATOM 2032 C C . TYR A 1 255 ? -19.465 12.874 10.918 1.00 80.88 255 TYR A C 1
ATOM 2034 O O . TYR A 1 255 ? -20.236 11.948 11.162 1.00 80.88 255 TYR A O 1
ATOM 2042 N N . LEU A 1 256 ? -18.832 13.547 11.883 1.00 84.00 256 LEU A N 1
ATOM 2043 C CA . LEU A 1 256 ? -19.044 13.326 13.313 1.00 84.00 256 LEU A CA 1
ATOM 2044 C C . LEU A 1 256 ? -20.505 13.587 13.706 1.00 84.00 256 LEU A C 1
ATOM 2046 O O . LEU A 1 256 ? -21.131 12.692 14.271 1.00 84.00 256 LEU A O 1
ATOM 2050 N N . LYS A 1 257 ? -21.063 14.746 13.324 1.00 83.94 257 LYS A N 1
ATOM 2051 C CA . LYS A 1 257 ? -22.481 15.101 13.549 1.00 83.94 257 LYS A CA 1
ATOM 2052 C C . LYS A 1 257 ? -23.421 14.010 13.050 1.00 83.94 257 LYS A C 1
ATOM 2054 O O . LYS A 1 257 ? -24.185 13.417 13.806 1.00 83.94 257 LYS A O 1
ATOM 2059 N N . LYS A 1 258 ? -23.249 13.637 11.778 1.00 84.62 258 LYS A N 1
ATOM 2060 C CA . LYS A 1 258 ? -24.035 12.574 11.142 1.00 84.62 258 LYS A CA 1
ATOM 2061 C C . LYS A 1 258 ? -23.904 11.228 11.860 1.00 84.62 258 LYS A C 1
ATOM 2063 O O . LYS A 1 258 ? -24.880 10.493 11.958 1.00 84.62 258 LYS A O 1
ATOM 2068 N N . THR A 1 259 ? -22.697 10.882 12.301 1.00 78.06 259 THR A N 1
ATOM 2069 C CA . THR A 1 259 ? -22.399 9.571 12.890 1.00 78.06 259 THR A CA 1
ATOM 2070 C C . THR A 1 259 ? -22.954 9.441 14.306 1.00 78.06 259 THR A C 1
ATOM 2072 O O . THR A 1 259 ? -23.431 8.369 14.667 1.00 78.06 259 THR A O 1
ATOM 2075 N N . LEU A 1 260 ? -22.916 10.518 15.092 1.00 74.12 260 LEU A N 1
ATOM 2076 C CA . LEU A 1 260 ? -23.415 10.536 16.470 1.00 74.12 260 LEU A CA 1
ATOM 2077 C C . LEU A 1 260 ? -24.894 10.937 16.581 1.00 74.12 260 LEU A C 1
ATOM 2079 O O . LEU A 1 260 ? -25.453 10.873 17.672 1.00 74.12 260 LEU A O 1
ATOM 2083 N N . GLY A 1 261 ? -25.535 11.304 15.467 1.00 72.25 261 GLY A N 1
ATOM 2084 C CA . GLY A 1 261 ? -26.927 11.757 15.455 1.00 72.25 261 GLY A CA 1
ATOM 2085 C C . GLY A 1 261 ? -27.119 13.107 16.152 1.00 72.25 261 GLY A C 1
ATOM 2086 O O . GLY A 1 261 ? -28.144 13.301 16.802 1.00 72.25 261 GLY A O 1
ATOM 2087 N N . LEU A 1 262 ? -26.114 13.986 16.042 1.00 64.19 262 LEU A N 1
ATOM 2088 C CA . LEU A 1 262 ? -26.050 15.329 16.632 1.00 64.19 262 LEU A CA 1
ATOM 2089 C C . LEU A 1 262 ? -26.345 16.423 15.601 1.00 64.19 262 LEU A C 1
ATOM 2091 O O . LEU A 1 262 ? -25.973 16.237 14.416 1.00 64.19 262 LEU A O 1
#

Solvent-accessible surface area (backbone atoms only — not comparable 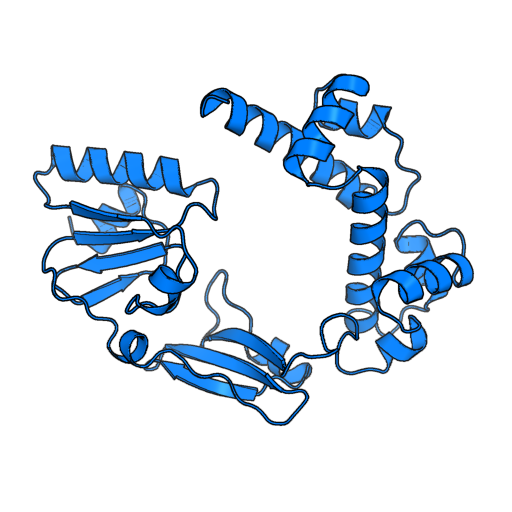to full-atom values): 14591 Å² total; per-residue (Å²): 130,57,73,71,64,47,53,53,50,51,53,27,50,49,38,27,50,53,51,46,69,78,42,46,42,48,94,82,53,64,62,61,40,14,53,56,27,75,38,56,52,72,58,34,54,54,52,48,28,68,74,67,74,43,50,69,72,55,49,53,53,49,52,35,49,54,51,43,56,51,42,43,71,76,38,75,89,56,51,67,51,57,49,18,43,67,37,44,30,95,34,47,64,61,36,36,56,52,37,27,75,65,29,75,42,43,63,71,56,47,51,71,42,80,59,75,64,51,76,50,75,97,38,51,53,52,74,46,66,26,30,81,58,91,51,90,100,46,49,55,49,74,64,43,42,77,59,61,34,40,84,49,32,71,44,86,89,52,40,30,35,32,30,35,54,72,73,76,56,72,66,68,76,54,79,55,31,72,66,35,46,53,88,57,57,46,40,31,39,39,30,26,90,83,48,90,62,47,64,61,25,52,50,44,40,52,54,49,28,63,75,70,71,46,65,74,45,78,45,78,45,89,46,73,69,58,45,63,65,41,32,48,96,50,60,51,37,33,34,28,44,67,24,31,62,74,44,63,69,86,50,40,55,71,52,44,28,66,71,73,75,98

Secondary structure (DSSP, 8-state):
--HHHHHHHHHHHHHHHHHHHHTTTS---HHHHHHHTTS-HHHHHHHHHHHHSS-HHHHHHHHHHHHHHHHHHH-TTS-HHHHHHHTT-SSHHHHHHHHHHHHSS-HHHHHH-SS-TTTTTT--EEEEEEESS--TTSB-HHHHHHTT-EEEEEETTTEEEEEEESSS------TTGGG-B-S--SEEEEE-TTSTTHHHHHHHHHHHHHHHT--EEEEE--SHHHHHHSSSS-SSEEEEETTEEEESSPP-HHHHHHHHT-

Nearest PDB structures (foldseek):
  3oio-assembly1_A  TM=9.350E-01  e=3.529E-07  Chromobacterium violaceum
  3w6v-assembly1_A  TM=9.144E-01  e=3.330E-07  Streptomyces griseus
  6swi-assembly1_A  TM=8.347E-01  e=5.294E-07  Geobacillus stearothermophilus
  7r3w-assembly3_C  TM=6.240E-01  e=8.653E-09  Salmonella enterica subsp. enterica serovar Typhimurium
  7r3w-assembly4_D  TM=4.957E-01  e=9.716E-09  Salmonella enterica subsp. enterica serovar Typhimurium

Foldseek 3Di:
DDPVVVVLLVQLLVQLVVVCLVQQLHDDDLCVSCVSSVHDSVVCQVSNCVVVVHGPVVVSLVSLLVQLLVCLAPPVPDDCQNSCNSRNHPGSVSNQVSNCVQQVHGSVVSSVDLDRRDPPVPDQWDKAKAWPDDDPPGDDPVVVVVSVWDFQEDADRTMTITIDGPNPDGDYAQPLLNVQFDPDQAKEKQAEPPDVCQVVQCVQVVVLCVVVVGDYHYHYDDDPVSQNNDNHPDRHIWIDHGGHTQDRDRDGPVNVCVSVVD